Protein AF-A0A9D7P7E0-F1 (afdb_monomer)

Structure (mmCIF, N/CA/C/O backbone):
data_AF-A0A9D7P7E0-F1
#
_entry.id   AF-A0A9D7P7E0-F1
#
loop_
_atom_site.group_PDB
_atom_site.id
_atom_site.type_symbol
_atom_site.label_atom_id
_atom_site.label_alt_id
_atom_site.label_comp_id
_atom_site.label_asym_id
_atom_site.label_entity_id
_atom_site.label_seq_id
_atom_site.pdbx_PDB_ins_code
_atom_site.Cartn_x
_atom_site.Cartn_y
_atom_site.Cartn_z
_atom_site.occupancy
_atom_site.B_iso_or_equiv
_atom_site.auth_seq_id
_atom_site.auth_comp_id
_atom_site.auth_asym_id
_atom_site.auth_atom_id
_atom_site.pdbx_PDB_model_num
ATOM 1 N N . MET A 1 1 ? 22.886 40.129 41.366 1.00 54.38 1 MET A N 1
ATOM 2 C CA . MET A 1 1 ? 22.052 40.492 40.195 1.00 54.38 1 MET A CA 1
ATOM 3 C C . MET A 1 1 ? 22.071 39.403 39.114 1.00 54.38 1 MET A C 1
ATOM 5 O O . MET A 1 1 ? 21.004 38.960 38.715 1.00 54.38 1 MET A O 1
ATOM 9 N N . LEU A 1 2 ? 23.240 38.864 38.740 1.00 55.22 2 LEU A N 1
ATOM 10 C CA . LEU A 1 2 ? 23.392 37.838 37.689 1.00 55.22 2 LEU A CA 1
ATOM 11 C C . LEU A 1 2 ? 22.647 36.500 37.943 1.00 55.22 2 LEU A C 1
ATOM 13 O O . LEU A 1 2 ? 22.043 35.947 37.030 1.00 55.22 2 LEU A O 1
ATOM 17 N N . LYS A 1 3 ? 22.591 36.012 39.196 1.00 48.09 3 LYS A N 1
ATOM 18 C CA . LYS A 1 3 ? 21.867 34.769 39.563 1.00 48.09 3 LYS A CA 1
ATOM 19 C C . LYS A 1 3 ? 20.341 34.852 39.394 1.00 48.09 3 LYS A C 1
ATOM 21 O O . LYS A 1 3 ? 19.717 33.845 39.086 1.00 48.09 3 LYS A O 1
ATOM 26 N N . LYS A 1 4 ? 19.743 36.038 39.575 1.00 49.41 4 LYS A N 1
ATOM 27 C CA . LYS A 1 4 ? 18.297 36.246 39.366 1.00 49.41 4 LYS A CA 1
ATOM 28 C C . LYS A 1 4 ? 17.956 36.298 37.872 1.00 49.41 4 LYS A C 1
ATOM 30 O O . LYS A 1 4 ? 16.913 35.795 37.482 1.00 49.41 4 LYS A O 1
ATOM 35 N N . PHE A 1 5 ? 18.865 36.817 37.043 1.00 52.09 5 PHE A N 1
ATOM 36 C CA . PHE A 1 5 ? 18.717 36.830 35.584 1.00 52.09 5 PHE A CA 1
ATOM 37 C C . PHE A 1 5 ? 18.806 35.424 34.966 1.00 52.09 5 PHE A C 1
ATOM 39 O O . PHE A 1 5 ? 17.985 35.083 34.122 1.00 52.09 5 PHE A O 1
ATOM 46 N N . LEU A 1 6 ? 19.724 34.569 35.438 1.00 52.03 6 LEU A N 1
ATOM 47 C CA . LEU A 1 6 ? 19.819 33.175 34.975 1.00 52.03 6 LEU A CA 1
ATOM 48 C C . LEU A 1 6 ? 18.569 32.338 35.310 1.00 52.03 6 LEU A C 1
ATOM 50 O O . LEU A 1 6 ? 18.116 31.563 34.475 1.00 52.03 6 LEU A O 1
ATOM 54 N N . LEU A 1 7 ? 17.975 32.522 36.493 1.00 50.25 7 LEU A N 1
ATOM 55 C CA . LEU A 1 7 ? 16.759 31.804 36.912 1.00 50.25 7 LEU A CA 1
ATOM 56 C C . LEU A 1 7 ? 15.524 32.173 36.070 1.00 50.25 7 LEU A C 1
ATOM 58 O O . LEU A 1 7 ? 14.704 31.309 35.767 1.00 50.25 7 LEU A O 1
ATOM 62 N N . VAL A 1 8 ? 15.412 33.437 35.649 1.00 55.44 8 VAL A N 1
ATOM 63 C CA . VAL A 1 8 ? 14.316 33.907 34.784 1.00 55.44 8 VAL A CA 1
ATOM 64 C C . VAL A 1 8 ? 14.471 33.382 33.353 1.00 55.44 8 VAL A C 1
ATOM 66 O O . VAL A 1 8 ? 13.482 32.975 32.749 1.00 55.44 8 VAL A O 1
ATOM 69 N N . ILE A 1 9 ? 15.701 33.308 32.832 1.00 58.81 9 ILE A N 1
ATOM 70 C CA . ILE A 1 9 ? 15.974 32.760 31.492 1.00 58.81 9 ILE A CA 1
ATOM 71 C C . ILE A 1 9 ? 15.708 31.247 31.451 1.00 58.81 9 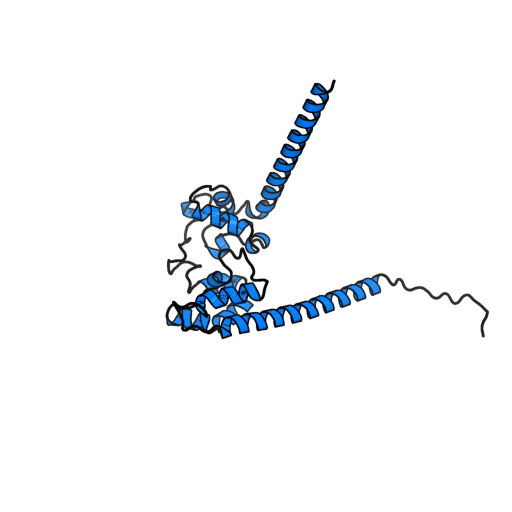ILE A C 1
ATOM 73 O O . ILE A 1 9 ? 15.057 30.776 30.522 1.00 58.81 9 ILE A O 1
ATOM 77 N N . PHE A 1 10 ? 16.130 30.488 32.471 1.00 55.12 10 PHE A N 1
ATOM 78 C CA . PHE A 1 10 ? 15.850 29.047 32.554 1.00 55.12 10 PHE A CA 1
ATOM 79 C C . PHE A 1 10 ? 14.350 28.743 32.693 1.00 55.12 10 PHE A C 1
ATOM 81 O O . PHE A 1 10 ? 13.860 27.826 32.040 1.00 55.12 10 PHE A O 1
ATOM 88 N N . SER A 1 11 ? 13.609 29.535 33.477 1.00 59.75 11 SER A N 1
ATOM 89 C CA . SER A 1 11 ? 12.148 29.416 33.610 1.00 59.75 11 SER A CA 1
ATOM 90 C C . SER A 1 11 ? 11.411 29.766 32.308 1.00 59.75 11 SER A C 1
ATOM 92 O O . SER A 1 11 ? 10.524 29.032 31.874 1.00 59.75 11 SER A O 1
ATOM 94 N N . GLY A 1 12 ? 11.831 30.836 31.622 1.00 60.16 12 GLY A N 1
ATOM 95 C CA . GLY A 1 12 ? 11.281 31.225 30.322 1.00 60.16 12 GLY A CA 1
ATOM 96 C C . GLY A 1 12 ? 11.503 30.162 29.245 1.00 60.16 12 GLY A C 1
ATOM 97 O O . GLY A 1 12 ? 10.579 29.845 28.499 1.00 60.16 12 GLY A O 1
ATOM 98 N N . LEU A 1 13 ? 12.691 29.548 29.209 1.00 60.69 13 LEU A N 1
ATOM 99 C CA . LEU A 1 13 ? 13.004 28.472 28.267 1.00 60.69 13 LEU A CA 1
ATOM 100 C C . LEU A 1 13 ? 12.177 27.204 28.547 1.00 60.69 13 LEU A C 1
ATOM 102 O O . LEU A 1 13 ? 11.711 26.567 27.607 1.00 60.69 13 LEU A O 1
ATOM 106 N N . TRP A 1 14 ? 11.933 26.875 29.822 1.00 59.47 14 TRP A N 1
ATOM 107 C CA . TRP A 1 14 ? 11.096 25.738 30.236 1.00 59.47 14 TRP A CA 1
ATOM 108 C C . TRP A 1 14 ? 9.605 25.945 29.921 1.00 59.47 14 TRP A C 1
ATOM 110 O O . TRP A 1 14 ? 8.923 25.025 29.475 1.00 59.47 14 TRP A O 1
ATOM 120 N N . CYS A 1 15 ? 9.090 27.165 30.089 1.00 61.88 15 CYS A N 1
ATOM 121 C CA . CYS A 1 15 ? 7.723 27.504 29.687 1.00 61.88 15 CYS A CA 1
ATOM 122 C C . CYS A 1 15 ? 7.543 27.451 28.163 1.00 61.88 15 CYS A C 1
ATOM 124 O O . CYS A 1 15 ? 6.527 26.950 27.683 1.00 61.88 15 CYS A O 1
ATOM 126 N N . VAL A 1 16 ? 8.526 27.922 27.390 1.00 63.84 16 VAL A N 1
ATOM 127 C CA . VAL A 1 16 ? 8.471 27.870 25.920 1.00 63.84 16 VAL A CA 1
ATOM 128 C C . VAL A 1 16 ? 8.500 26.423 25.416 1.00 63.84 16 VAL A C 1
ATOM 130 O O . VAL A 1 16 ? 7.707 26.078 24.540 1.00 63.84 16 VAL A O 1
ATOM 133 N N . THR A 1 17 ? 9.333 25.545 25.986 1.00 62.69 17 THR A N 1
ATOM 134 C CA . THR A 1 17 ? 9.347 24.121 25.601 1.00 62.69 17 THR A CA 1
ATOM 135 C C . THR A 1 17 ? 8.058 23.393 25.991 1.00 62.69 17 THR A C 1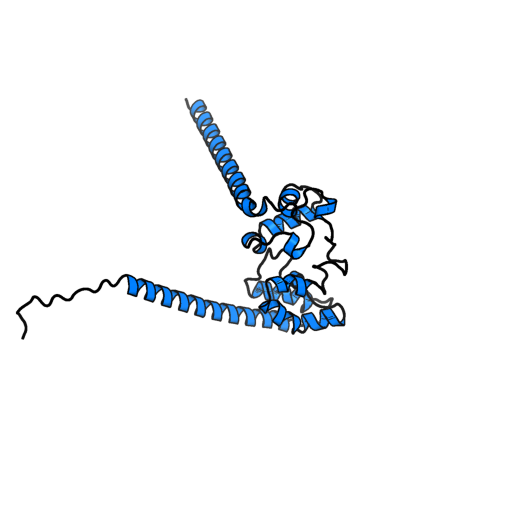
ATOM 137 O O . THR A 1 17 ? 7.550 22.606 25.192 1.00 62.69 17 THR A O 1
ATOM 140 N N . LEU A 1 18 ? 7.468 23.695 27.155 1.00 64.56 18 LEU A N 1
ATOM 141 C CA . LEU A 1 18 ? 6.170 23.145 27.574 1.00 64.56 18 LEU A CA 1
ATOM 142 C C . LEU A 1 18 ? 5.020 23.577 26.650 1.00 64.56 18 LEU A C 1
ATOM 144 O O . LEU A 1 18 ? 4.203 22.744 26.256 1.00 64.56 18 LEU A O 1
ATOM 148 N N . VAL A 1 19 ? 4.974 24.849 26.242 1.00 63.69 19 VAL A N 1
ATOM 149 C CA . VAL A 1 19 ? 3.949 25.359 25.313 1.00 63.69 19 VAL A CA 1
ATOM 150 C C . VAL A 1 19 ? 4.099 24.742 23.916 1.00 63.69 19 VAL A C 1
ATOM 152 O O . VAL A 1 19 ? 3.098 24.388 23.288 1.00 63.69 19 VAL A O 1
ATOM 155 N N . LEU A 1 20 ? 5.329 24.560 23.425 1.00 61.34 20 LEU A N 1
ATOM 156 C CA . LEU A 1 20 ? 5.583 23.904 22.135 1.00 61.34 20 LEU A CA 1
ATOM 157 C C . LEU A 1 20 ? 5.210 22.408 22.153 1.00 61.34 20 LEU A C 1
ATOM 159 O O . LEU A 1 20 ? 4.629 21.908 21.184 1.00 61.34 20 LEU A O 1
ATOM 163 N N . ALA A 1 21 ? 5.461 21.706 23.263 1.00 58.16 21 ALA A N 1
ATOM 164 C CA . ALA A 1 21 ? 5.050 20.312 23.439 1.00 58.16 21 ALA A CA 1
ATOM 165 C C . ALA A 1 21 ? 3.517 20.158 23.480 1.00 58.16 21 ALA A C 1
ATOM 167 O O . ALA A 1 21 ? 2.962 19.294 22.799 1.00 58.16 21 ALA A O 1
ATOM 168 N N . GLN A 1 22 ? 2.815 21.040 24.202 1.00 56.44 22 GLN A N 1
ATOM 169 C CA . GLN A 1 22 ? 1.346 21.038 24.264 1.00 56.44 22 GLN A CA 1
ATOM 170 C C . GLN A 1 22 ? 0.694 21.336 22.907 1.00 56.44 22 GLN A C 1
ATOM 172 O O . GLN A 1 22 ? -0.303 20.708 22.550 1.00 56.44 22 GLN A O 1
ATOM 177 N N . ARG A 1 23 ? 1.262 22.255 22.114 1.00 56.59 23 ARG A N 1
ATOM 178 C CA . ARG A 1 23 ? 0.777 22.543 20.752 1.00 56.59 23 ARG A CA 1
ATOM 179 C C . ARG A 1 23 ? 0.924 21.346 19.813 1.00 56.59 23 ARG A C 1
ATOM 181 O O . ARG A 1 23 ? 0.012 21.075 19.040 1.00 56.59 23 ARG A O 1
ATOM 188 N N . SER A 1 24 ? 2.033 20.619 19.917 1.00 58.38 24 SER A N 1
ATOM 189 C CA . SER A 1 24 ? 2.299 19.432 19.092 1.00 58.38 24 SER A CA 1
ATOM 190 C C . SER A 1 24 ? 1.347 18.277 19.425 1.00 58.38 24 SER A C 1
ATOM 192 O O . SER A 1 24 ? 0.818 17.634 18.522 1.00 58.38 24 SER A O 1
ATOM 194 N N . ALA A 1 25 ? 1.060 18.061 20.714 1.00 56.66 25 ALA A N 1
ATOM 195 C CA . ALA A 1 25 ? 0.085 17.063 21.153 1.00 56.66 25 ALA A CA 1
ATOM 196 C C . ALA A 1 25 ? -1.343 17.399 20.681 1.00 56.66 25 ALA A C 1
ATOM 198 O O . ALA A 1 25 ? -2.023 16.535 20.134 1.00 56.66 25 ALA A O 1
ATOM 199 N N . ASN A 1 26 ? -1.773 18.662 20.811 1.00 56.06 26 ASN A N 1
ATOM 200 C CA . ASN A 1 26 ? -3.103 19.095 20.368 1.00 56.06 26 ASN A CA 1
ATOM 201 C C . ASN A 1 26 ? -3.287 19.008 18.846 1.00 56.06 26 ASN A C 1
ATOM 203 O O . ASN A 1 26 ? -4.332 18.551 18.396 1.00 56.06 26 ASN A O 1
ATOM 207 N N . ALA A 1 27 ? -2.279 19.380 18.050 1.00 57.44 27 ALA A N 1
ATOM 208 C CA . ALA A 1 27 ? -2.350 19.279 16.590 1.00 57.44 27 ALA A CA 1
ATOM 209 C C . ALA A 1 27 ? -2.487 17.822 16.108 1.00 57.44 27 ALA A C 1
ATOM 211 O O . ALA A 1 27 ? -3.253 17.539 15.191 1.00 57.44 27 ALA A O 1
ATOM 212 N N . GLN A 1 28 ? -1.799 16.880 16.763 1.00 56.38 28 GLN A N 1
ATOM 213 C CA . GLN A 1 28 ? -1.923 15.454 16.452 1.00 56.38 28 GLN A CA 1
ATOM 214 C C . GLN A 1 28 ? -3.286 14.870 16.862 1.00 56.38 28 GLN A C 1
ATOM 216 O O . GLN A 1 28 ? -3.754 13.900 16.265 1.00 56.38 28 GLN A O 1
ATOM 221 N N . GLN A 1 29 ? -3.931 15.458 17.869 1.00 55.44 29 GLN A N 1
ATOM 222 C CA . GLN A 1 29 ? -5.225 15.021 18.388 1.00 55.44 29 GLN A CA 1
ATOM 223 C C . GLN A 1 29 ? -6.406 15.554 17.558 1.00 55.44 29 GLN A C 1
ATOM 225 O O . GLN A 1 29 ? -7.408 14.854 17.411 1.00 55.44 29 GLN A O 1
ATOM 230 N N . ASP A 1 30 ? -6.263 16.741 16.963 1.00 64.06 30 ASP A N 1
ATOM 231 C CA . ASP A 1 30 ? -7.259 17.359 16.074 1.00 64.06 30 ASP A CA 1
ATOM 232 C C . ASP A 1 30 ? -7.397 16.589 14.744 1.00 64.06 30 ASP A C 1
ATOM 234 O O . ASP A 1 30 ? -8.483 16.380 14.206 1.00 64.06 30 ASP A O 1
ATOM 238 N N . ASP A 1 31 ? -6.287 16.033 14.269 1.00 69.50 31 ASP A N 1
ATOM 239 C CA . ASP A 1 31 ? -6.178 15.309 13.002 1.00 69.50 31 ASP A CA 1
ATOM 240 C C . ASP A 1 31 ? -6.836 13.902 13.025 1.00 69.50 31 ASP A C 1
ATOM 242 O O . ASP A 1 31 ? -7.159 13.303 11.996 1.00 69.50 31 ASP A O 1
ATOM 246 N N . LEU A 1 32 ? -7.119 13.370 14.221 1.00 76.56 32 LEU A N 1
ATOM 247 C CA . LEU A 1 32 ? -7.893 12.135 14.406 1.00 76.56 32 LEU A CA 1
ATOM 248 C C . LEU A 1 32 ? -9.400 12.380 14.569 1.00 76.56 32 LEU A C 1
ATOM 250 O O . LEU A 1 32 ? -10.158 11.411 14.667 1.00 76.56 32 LEU A O 1
ATOM 254 N N . ALA A 1 33 ? -9.866 13.634 14.573 1.00 80.06 33 ALA A N 1
ATOM 255 C CA . ALA A 1 33 ? -11.275 13.962 14.795 1.00 80.06 33 ALA A CA 1
ATOM 256 C C . ALA A 1 33 ? -12.212 13.277 13.783 1.00 80.06 33 ALA A C 1
ATOM 258 O O . ALA A 1 33 ? -13.276 12.783 14.165 1.00 80.06 33 ALA A O 1
ATOM 259 N N . VAL A 1 34 ? -11.777 13.147 12.523 1.00 84.88 34 VAL A N 1
ATOM 260 C CA . VAL A 1 34 ? -12.508 12.443 11.449 1.00 84.88 34 VAL A CA 1
ATOM 261 C C . VAL A 1 34 ? -12.748 10.963 11.783 1.00 84.88 34 VAL A C 1
ATOM 263 O O . VAL A 1 34 ? -13.724 10.369 11.331 1.00 84.88 34 VAL A O 1
ATOM 266 N N . TYR A 1 35 ? -11.901 10.370 12.625 1.00 88.25 35 TYR A N 1
ATOM 267 C CA . TYR A 1 35 ? -11.972 8.966 13.028 1.00 88.25 35 TYR A CA 1
ATOM 268 C C . TYR A 1 35 ? -12.531 8.758 14.435 1.00 88.25 35 TYR A C 1
ATOM 270 O O . TYR A 1 35 ? -12.546 7.628 14.921 1.00 88.25 35 TYR A O 1
ATOM 278 N N . LYS A 1 36 ? -13.015 9.809 15.107 1.00 82.69 36 LYS A N 1
ATOM 279 C CA . LYS A 1 36 ? -13.500 9.724 16.494 1.00 82.69 36 LYS A CA 1
ATOM 280 C C . LYS A 1 36 ? -14.637 8.709 16.671 1.00 82.69 36 LYS A C 1
ATOM 282 O O . LYS A 1 36 ? -14.741 8.086 17.723 1.00 82.69 36 LYS A O 1
ATOM 287 N N . SER A 1 37 ? -15.464 8.514 15.642 1.00 87.94 37 SER A N 1
ATOM 288 C CA . SER A 1 37 ? -16.546 7.519 15.618 1.00 87.94 37 SER A CA 1
ATOM 289 C C . SER A 1 37 ? -16.099 6.109 15.203 1.00 87.94 37 SER A C 1
ATOM 291 O O . SER A 1 37 ? -16.907 5.183 15.239 1.00 87.94 37 SER A O 1
ATOM 293 N N . ASN A 1 38 ? -14.832 5.920 14.821 1.00 95.50 38 ASN A N 1
ATOM 294 C CA . ASN A 1 38 ? -14.279 4.634 14.416 1.00 95.50 38 ASN A CA 1
ATOM 295 C C . ASN A 1 38 ? -13.559 3.967 15.599 1.00 95.50 38 ASN A C 1
ATOM 297 O O . ASN A 1 38 ? -12.447 4.350 15.960 1.00 95.50 38 ASN A O 1
ATOM 301 N N . SER A 1 39 ? -14.184 2.943 16.182 1.00 95.44 39 SER A N 1
ATOM 302 C CA . SER A 1 39 ? -13.654 2.163 17.313 1.00 95.44 39 SER A CA 1
ATOM 303 C C . SER A 1 39 ? -12.308 1.498 17.027 1.00 95.44 39 SER A C 1
ATOM 305 O O . SER A 1 39 ? -11.492 1.364 17.938 1.00 95.44 39 SER A O 1
ATOM 307 N N . CYS A 1 40 ? -12.035 1.118 15.772 1.00 95.62 40 CYS A N 1
ATOM 308 C CA . CYS A 1 40 ? -10.753 0.533 15.398 1.00 95.62 40 CYS A CA 1
ATOM 309 C C . CYS A 1 40 ? -9.639 1.561 15.596 1.00 95.62 40 CYS A C 1
ATOM 311 O O . CYS A 1 40 ? -8.639 1.262 16.235 1.00 95.62 40 CYS A O 1
ATOM 313 N N . VAL A 1 41 ? -9.823 2.782 15.089 1.00 95.12 41 VAL A N 1
ATOM 314 C CA . VAL A 1 41 ? -8.829 3.857 15.219 1.00 95.12 41 VAL A CA 1
ATOM 315 C C . VAL A 1 41 ? -8.754 4.355 16.657 1.00 95.12 41 VAL A C 1
ATOM 317 O O . VAL A 1 41 ? -7.661 4.462 17.203 1.00 95.12 41 VAL A O 1
ATOM 320 N N . SER A 1 42 ? -9.896 4.635 17.287 1.00 93.31 42 SER A N 1
ATOM 321 C CA . SER A 1 42 ? -9.929 5.245 18.618 1.00 93.31 42 SER A CA 1
ATOM 322 C C . SER A 1 42 ? -9.378 4.328 19.707 1.00 93.31 42 SER A C 1
ATOM 324 O O . SER A 1 42 ? -8.718 4.818 20.619 1.00 93.31 42 SER A O 1
ATOM 326 N N . CYS A 1 43 ? -9.598 3.012 19.613 1.00 94.25 43 CYS A N 1
ATOM 327 C CA . CYS A 1 43 ? -9.015 2.052 20.546 1.00 94.25 43 CYS A CA 1
ATOM 328 C C . CYS A 1 43 ? -7.544 1.769 20.211 1.00 94.25 43 CYS A C 1
ATOM 330 O O . CYS A 1 43 ? -6.695 1.842 21.098 1.00 94.25 43 CYS A O 1
ATOM 332 N N . HIS A 1 44 ? -7.213 1.489 18.942 1.00 94.25 44 HIS A N 1
ATOM 333 C CA . HIS A 1 44 ? -5.848 1.094 18.578 1.00 94.25 44 HIS A CA 1
ATOM 334 C C . HIS A 1 44 ? -4.828 2.234 18.646 1.00 94.25 44 HIS A C 1
ATOM 336 O O . HIS A 1 44 ? -3.645 1.948 18.807 1.00 94.25 44 HIS A O 1
ATOM 342 N N . SER A 1 45 ? -5.261 3.498 18.601 1.00 92.94 45 SER A N 1
ATOM 343 C CA . SER A 1 45 ? -4.378 4.652 18.809 1.00 92.94 45 SER A CA 1
ATOM 344 C C . SER A 1 45 ? -3.805 4.750 20.221 1.00 92.94 45 SER A C 1
ATOM 346 O O . SER A 1 45 ? -2.799 5.422 20.430 1.00 92.94 45 SER A O 1
ATOM 348 N N . GLN A 1 46 ? -4.439 4.079 21.183 1.00 92.00 46 GLN A N 1
ATOM 349 C CA . GLN A 1 46 ? -4.086 4.114 22.602 1.00 92.00 46 GLN A CA 1
ATOM 350 C C . GLN A 1 46 ? -3.371 2.835 23.059 1.00 92.00 46 GLN A C 1
ATOM 352 O O . GLN A 1 46 ? -3.001 2.712 24.226 1.00 92.00 46 GLN A O 1
ATOM 357 N N . LEU A 1 47 ? -3.185 1.859 22.165 1.00 92.56 47 LEU A N 1
ATOM 358 C CA . LEU A 1 47 ? -2.510 0.612 22.501 1.00 92.56 47 LEU A CA 1
ATOM 359 C C . LEU A 1 47 ? -0.995 0.805 22.483 1.00 92.56 47 LEU A C 1
ATOM 361 O O . LEU A 1 47 ? -0.419 1.158 21.458 1.00 92.56 47 LEU A O 1
ATOM 365 N N . ALA A 1 48 ? -0.343 0.477 23.595 1.00 92.56 48 ALA A N 1
ATOM 366 C CA . ALA A 1 48 ? 1.096 0.224 23.611 1.00 92.56 48 ALA A CA 1
ATOM 367 C C . ALA A 1 48 ? 1.405 -1.219 23.171 1.00 92.56 48 ALA A C 1
ATOM 369 O O . ALA A 1 48 ? 2.337 -1.453 22.403 1.00 92.56 48 ALA A O 1
ATOM 370 N N . GLU A 1 49 ? 0.562 -2.172 23.586 1.00 92.62 49 GLU A N 1
ATOM 371 C CA . GLU A 1 49 ? 0.716 -3.604 23.326 1.00 92.62 49 GLU A CA 1
ATOM 372 C C . GLU A 1 49 ? -0.532 -4.222 22.663 1.00 92.62 49 GLU A C 1
ATOM 374 O O . GLU A 1 49 ? -1.658 -3.798 22.943 1.00 92.62 49 GLU A O 1
ATOM 379 N N . PRO A 1 50 ? -0.368 -5.266 21.824 1.00 92.19 50 PRO A N 1
ATOM 380 C CA . PRO A 1 50 ? 0.909 -5.849 21.400 1.00 92.19 50 PRO A CA 1
ATOM 381 C C . PRO A 1 50 ? 1.680 -4.928 20.435 1.00 92.19 50 PRO A C 1
ATOM 383 O O . PRO A 1 50 ? 1.066 -4.402 19.505 1.00 92.19 50 PRO A O 1
ATOM 386 N N . VAL A 1 51 ? 3.011 -4.807 20.580 1.00 92.12 51 VAL A N 1
ATOM 387 C CA . VAL A 1 51 ? 3.880 -3.924 19.752 1.00 92.12 51 VAL A CA 1
ATOM 388 C C . VAL A 1 51 ? 3.608 -4.043 18.252 1.00 92.12 51 VAL A C 1
ATOM 390 O O . VAL A 1 51 ? 3.598 -3.064 17.510 1.00 92.12 51 VAL A O 1
ATOM 393 N N . ARG A 1 52 ? 3.346 -5.263 17.767 1.00 89.19 52 ARG A N 1
ATOM 394 C CA . ARG A 1 52 ? 3.020 -5.489 16.352 1.00 89.19 52 ARG A CA 1
ATOM 395 C C . ARG A 1 52 ? 1.823 -4.645 15.904 1.00 89.19 52 ARG A C 1
ATOM 397 O O . ARG A 1 52 ? 1.832 -4.138 14.792 1.00 89.19 52 ARG A O 1
ATOM 404 N N . VAL A 1 53 ? 0.786 -4.546 16.727 1.00 89.69 53 VAL A N 1
ATOM 405 C CA . VAL A 1 53 ? -0.449 -3.829 16.396 1.00 89.69 53 VAL A CA 1
ATOM 406 C C . VAL A 1 53 ? -0.253 -2.323 16.532 1.00 89.69 53 VAL A C 1
ATOM 408 O O . VAL A 1 53 ? -0.661 -1.595 15.630 1.00 89.69 53 VAL A O 1
ATOM 411 N N . SER A 1 54 ? 0.411 -1.860 17.592 1.00 90.88 54 SER A N 1
ATOM 412 C CA . SER A 1 54 ? 0.693 -0.433 17.787 1.00 90.88 54 SER A CA 1
ATOM 413 C C . SER A 1 54 ? 1.623 0.121 16.699 1.00 90.88 54 SER A C 1
ATOM 415 O O . SER A 1 54 ? 1.337 1.170 16.129 1.00 90.88 54 SER A O 1
ATOM 417 N N . ASN 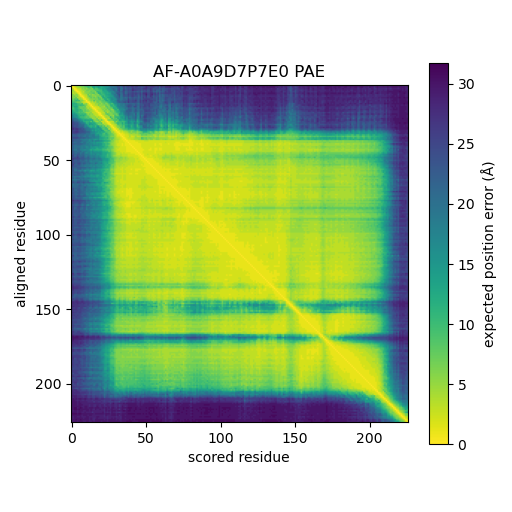A 1 55 ? 2.639 -0.636 16.270 1.00 91.06 55 ASN A N 1
ATOM 418 C CA . ASN A 1 55 ? 3.476 -0.252 15.127 1.00 91.06 55 ASN A CA 1
ATOM 419 C C . ASN A 1 55 ? 2.677 -0.140 13.822 1.00 91.06 55 ASN A C 1
ATOM 421 O O . ASN A 1 55 ? 2.891 0.793 13.053 1.00 91.06 55 ASN A O 1
ATOM 425 N N . LYS A 1 56 ? 1.730 -1.055 13.560 1.00 91.00 56 LYS A N 1
ATOM 426 C CA . LYS A 1 56 ? 0.870 -0.960 12.365 1.00 91.00 56 LYS A CA 1
ATOM 427 C C . LYS A 1 56 ? -0.105 0.207 12.430 1.00 91.00 56 LYS A C 1
ATOM 429 O O . LYS A 1 56 ? -0.383 0.805 11.394 1.00 91.00 56 LYS A O 1
ATOM 434 N N . TYR A 1 57 ? -0.575 0.561 13.623 1.00 92.44 57 TYR A N 1
ATOM 435 C CA . TYR A 1 57 ? -1.319 1.798 13.817 1.00 92.44 57 TYR A CA 1
ATOM 436 C C . TYR A 1 57 ? -0.461 3.023 13.467 1.00 92.44 57 TYR A C 1
ATOM 438 O O . TYR A 1 57 ? -0.917 3.862 12.697 1.00 92.44 57 TYR A O 1
ATOM 446 N N . LEU A 1 58 ? 0.782 3.103 13.956 1.00 90.62 58 LEU A N 1
ATOM 447 C CA . LEU A 1 58 ? 1.685 4.219 13.648 1.00 90.62 58 LEU A CA 1
ATOM 448 C C . LEU A 1 58 ? 2.004 4.301 12.149 1.00 90.62 58 LEU A C 1
ATOM 450 O O . LEU A 1 58 ? 1.931 5.378 11.566 1.00 90.62 58 LEU A O 1
ATOM 454 N N . GLU A 1 59 ? 2.282 3.168 11.498 1.00 90.56 59 GLU A N 1
ATOM 455 C CA . GLU A 1 59 ? 2.430 3.106 10.038 1.00 90.56 59 GLU A CA 1
ATOM 456 C C . GLU A 1 59 ? 1.192 3.689 9.337 1.00 90.56 59 GLU A C 1
ATOM 458 O O . GLU A 1 59 ? 1.303 4.582 8.500 1.00 90.56 59 GLU A O 1
ATOM 463 N N . TRP A 1 60 ? -0.009 3.240 9.709 1.00 92.19 60 TRP A N 1
ATOM 464 C CA . TRP A 1 60 ? -1.244 3.789 9.153 1.00 92.19 60 TRP A CA 1
ATOM 465 C C . TRP A 1 60 ? -1.399 5.288 9.441 1.00 92.19 60 TRP A C 1
ATOM 467 O O . TRP A 1 60 ? -1.764 6.034 8.534 1.00 92.19 60 TRP A O 1
ATOM 477 N N . GLN A 1 61 ? -1.073 5.752 10.648 1.00 90.56 61 GLN A N 1
ATOM 478 C CA . GLN A 1 61 ? -1.197 7.151 11.055 1.00 90.56 61 GLN A CA 1
ATOM 479 C C . GLN A 1 61 ? -0.400 8.098 10.149 1.00 90.56 61 GLN A C 1
ATOM 481 O O . GLN A 1 61 ? -0.844 9.221 9.913 1.00 90.56 61 GLN A O 1
ATOM 486 N N . PHE A 1 62 ? 0.733 7.650 9.610 1.00 87.69 62 PHE A N 1
ATOM 487 C CA . PHE A 1 62 ? 1.567 8.431 8.690 1.00 87.69 62 PHE A CA 1
ATOM 488 C C . PHE A 1 62 ? 1.355 8.069 7.212 1.00 87.69 62 PHE A C 1
ATOM 490 O O . PHE A 1 62 ? 2.131 8.474 6.349 1.00 87.69 62 PHE A O 1
ATOM 497 N N . SER A 1 63 ? 0.315 7.298 6.897 1.00 88.88 63 SER A N 1
ATOM 498 C CA . SER A 1 63 ? 0.041 6.848 5.534 1.00 88.88 63 SER A CA 1
ATOM 499 C C . SER A 1 63 ? -0.838 7.812 4.737 1.00 88.88 63 SER A C 1
ATOM 501 O O . SER A 1 63 ? -1.697 8.519 5.272 1.00 88.88 63 SER A O 1
ATOM 503 N N . LYS A 1 64 ? -0.732 7.719 3.405 1.00 88.31 64 LYS A N 1
ATOM 504 C CA . LYS A 1 64 ? -1.668 8.381 2.483 1.00 88.31 64 LYS A CA 1
ATOM 505 C C . LYS A 1 64 ? -3.106 7.887 2.629 1.00 88.31 64 LYS A C 1
ATOM 507 O O . LYS A 1 64 ? -4.033 8.654 2.396 1.00 88.31 64 LYS A O 1
ATOM 512 N N . HIS A 1 65 ? -3.318 6.641 3.050 1.00 90.94 65 HIS A N 1
ATOM 513 C CA . HIS A 1 65 ? -4.662 6.125 3.314 1.00 90.94 65 HIS A CA 1
ATOM 514 C C . HIS A 1 65 ? -5.349 6.899 4.435 1.00 90.94 65 HIS A C 1
ATOM 516 O O . HIS A 1 65 ? -6.497 7.318 4.286 1.00 90.94 65 HIS A O 1
ATOM 522 N N . ARG A 1 66 ? -4.620 7.167 5.518 1.00 91.50 66 ARG A N 1
ATOM 523 C CA . ARG A 1 66 ? -5.127 7.964 6.627 1.00 91.50 66 ARG A CA 1
ATOM 524 C C . ARG A 1 66 ? -5.365 9.421 6.221 1.00 91.50 66 ARG A C 1
ATOM 526 O O . ARG A 1 66 ? -6.405 9.968 6.578 1.00 91.50 66 ARG A O 1
ATOM 533 N N . GLU A 1 67 ? -4.472 10.035 5.440 1.00 88.38 67 GLU A N 1
ATOM 534 C CA . GLU A 1 67 ? -4.702 11.387 4.884 1.00 88.38 67 GLU A CA 1
ATOM 535 C C . GLU A 1 67 ? -5.980 11.457 4.023 1.00 88.38 67 GLU A C 1
ATOM 537 O O . GLU A 1 67 ? -6.597 12.510 3.893 1.00 88.38 67 GLU A O 1
ATOM 542 N N . LYS A 1 68 ? -6.388 10.332 3.420 1.00 89.69 68 LYS A N 1
ATOM 543 C CA . LYS A 1 68 ? -7.563 10.224 2.544 1.00 89.69 68 LYS A CA 1
ATOM 544 C C . LYS A 1 68 ? -8.815 9.666 3.228 1.00 89.69 68 LYS A C 1
ATOM 546 O O . LYS A 1 68 ? -9.764 9.314 2.533 1.00 89.69 68 LYS A O 1
ATOM 551 N N . GLY A 1 69 ? -8.853 9.583 4.558 1.00 91.12 69 GLY A N 1
ATOM 552 C CA . GLY A 1 69 ? -10.057 9.141 5.275 1.00 91.12 69 GLY A CA 1
ATOM 553 C C . GLY A 1 69 ? -10.268 7.620 5.303 1.00 91.12 69 GLY A C 1
ATOM 554 O O . GLY A 1 69 ? -11.351 7.157 5.656 1.00 91.12 69 GLY A O 1
ATOM 555 N N . VAL A 1 70 ? -9.276 6.817 4.903 1.00 92.44 70 VAL A N 1
ATOM 556 C CA . VAL A 1 70 ? -9.396 5.354 4.833 1.00 92.44 70 VAL A CA 1
ATOM 557 C C . VAL A 1 70 ? -8.999 4.738 6.174 1.00 92.44 70 VAL A C 1
ATOM 559 O O . VAL A 1 70 ? -7.819 4.638 6.509 1.00 92.44 70 VAL A O 1
ATOM 562 N N . SER A 1 71 ? -10.000 4.304 6.937 1.00 94.19 71 SER A N 1
ATOM 563 C CA . SER A 1 71 ? -9.846 3.641 8.235 1.00 94.19 71 SER A CA 1
ATOM 564 C C . SER A 1 71 ? -9.523 2.145 8.125 1.00 94.19 71 SER A C 1
ATOM 566 O O . SER A 1 71 ? -9.664 1.525 7.068 1.00 94.19 71 SER A O 1
ATOM 568 N N . CYS A 1 72 ? -9.124 1.541 9.250 1.00 94.31 72 CYS A N 1
ATOM 569 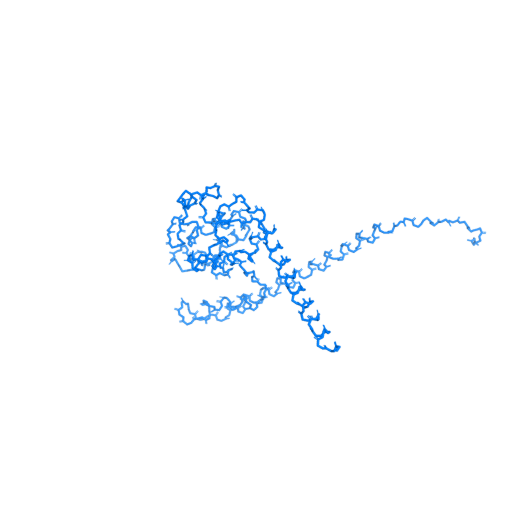C CA . CYS A 1 72 ? -8.697 0.141 9.351 1.00 94.31 72 CYS A CA 1
ATOM 570 C C . CYS A 1 72 ? -9.716 -0.848 8.758 1.00 94.31 72 CYS A C 1
ATOM 572 O O . CYS A 1 72 ? -9.335 -1.789 8.057 1.00 94.31 72 CYS A O 1
ATOM 574 N N . ASP A 1 73 ? -11.011 -0.617 9.003 1.00 95.56 73 ASP A N 1
ATOM 575 C CA . ASP A 1 73 ? -12.107 -1.493 8.576 1.00 95.56 73 ASP A CA 1
ATOM 576 C C . ASP A 1 73 ? -12.250 -1.607 7.058 1.00 95.56 73 ASP A C 1
ATOM 578 O O . ASP A 1 73 ? -12.703 -2.636 6.555 1.00 95.56 73 ASP A O 1
ATOM 582 N N . LYS A 1 74 ? -11.802 -0.598 6.305 1.00 94.94 74 LYS A N 1
ATOM 583 C CA . LYS A 1 74 ? -11.873 -0.616 4.838 1.00 94.94 74 LYS A CA 1
ATOM 584 C C . LYS A 1 74 ? -10.986 -1.698 4.226 1.00 94.94 74 LYS A C 1
ATOM 586 O O . LYS A 1 74 ? -11.331 -2.249 3.184 1.00 94.94 74 LYS A O 1
ATOM 591 N N . CYS A 1 75 ? -9.897 -2.044 4.909 1.00 93.81 75 CYS A N 1
ATOM 592 C CA . CYS A 1 75 ? -8.962 -3.082 4.485 1.00 93.81 75 CYS A CA 1
ATOM 593 C C . CYS A 1 75 ? -9.150 -4.384 5.275 1.00 93.81 75 CYS A C 1
ATOM 595 O O . CYS A 1 75 ? -9.138 -5.469 4.699 1.00 93.81 75 CYS A O 1
ATOM 597 N N . HIS A 1 76 ? -9.321 -4.283 6.596 1.00 94.44 76 HIS A N 1
ATOM 598 C CA . HIS A 1 76 ? -9.343 -5.431 7.505 1.00 94.44 76 HIS A CA 1
ATOM 599 C C . HIS A 1 76 ? -10.747 -5.987 7.787 1.00 94.44 76 HIS A C 1
ATOM 601 O O . HIS A 1 76 ? -10.851 -7.115 8.266 1.00 94.44 76 HIS A O 1
ATOM 607 N N . GLY A 1 77 ? -11.813 -5.240 7.481 1.00 94.62 77 GLY A N 1
ATOM 608 C CA . GLY A 1 77 ? -13.177 -5.563 7.905 1.00 94.62 77 GLY A CA 1
ATOM 609 C C . GLY A 1 77 ? -13.419 -5.237 9.381 1.00 94.62 77 GLY A C 1
ATOM 610 O O . GLY A 1 77 ? -12.803 -4.330 9.935 1.00 9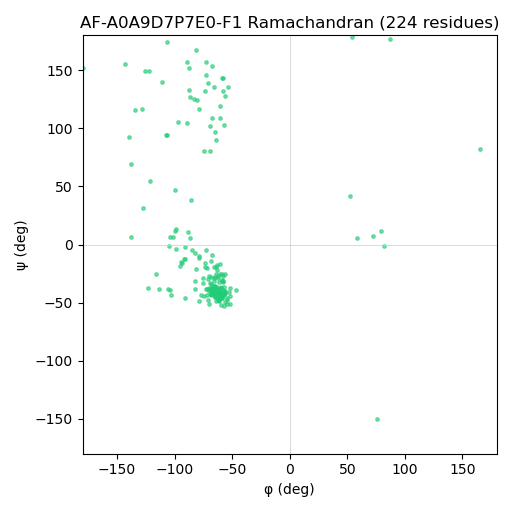4.62 77 GLY A O 1
ATOM 611 N N . GLY A 1 78 ? -14.306 -5.988 10.030 1.00 95.94 78 GLY A N 1
ATOM 612 C CA . GLY A 1 78 ? -14.721 -5.694 11.399 1.00 95.94 78 GLY A CA 1
ATOM 613 C C . GLY A 1 78 ? -15.892 -4.720 11.478 1.00 95.94 78 GLY A C 1
ATOM 614 O O . GLY A 1 78 ? -16.391 -4.213 10.472 1.00 95.94 78 GLY A O 1
ATOM 615 N N . ASN A 1 79 ? -16.336 -4.475 12.705 1.00 96.88 79 ASN A N 1
ATOM 616 C CA . ASN A 1 79 ? -17.401 -3.537 13.012 1.00 96.88 79 ASN A CA 1
ATOM 617 C C . ASN A 1 79 ? -16.815 -2.290 13.679 1.00 96.88 79 ASN A C 1
ATOM 619 O O . ASN A 1 79 ? -16.651 -2.240 14.898 1.00 96.88 79 ASN A O 1
ATOM 623 N N . SER A 1 80 ? -16.530 -1.265 12.878 1.00 96.19 80 SER A N 1
ATOM 624 C CA . SER A 1 80 ? -15.922 -0.025 13.361 1.00 96.19 80 SER A CA 1
ATOM 625 C C . SER A 1 80 ? -16.824 0.806 14.272 1.00 96.19 80 SER A C 1
ATOM 627 O O . SER A 1 80 ? -16.319 1.718 14.920 1.00 96.19 80 SER A O 1
ATOM 629 N N . THR A 1 81 ? -18.110 0.486 14.420 1.00 95.81 81 THR A N 1
ATOM 630 C CA . THR A 1 81 ? -19.012 1.200 15.339 1.00 95.81 81 THR A CA 1
ATOM 631 C C . THR A 1 81 ? -19.213 0.475 16.671 1.00 95.81 81 THR A C 1
ATOM 633 O O . THR A 1 81 ? -19.905 0.991 17.547 1.00 95.81 81 THR A O 1
ATOM 636 N N . ALA A 1 82 ? -18.653 -0.725 16.852 1.00 96.62 82 ALA A N 1
ATOM 637 C CA . ALA A 1 82 ? -18.798 -1.482 18.090 1.00 96.62 82 ALA A CA 1
ATOM 638 C C . ALA A 1 82 ? -17.734 -1.083 19.122 1.00 96.62 82 ALA A C 1
ATOM 640 O O . ALA A 1 82 ? -16.542 -1.152 18.854 1.00 96.62 82 ALA A O 1
ATOM 641 N N . ALA A 1 83 ? -18.158 -0.723 20.335 1.00 92.38 83 ALA A N 1
ATOM 642 C CA . ALA A 1 83 ? -17.232 -0.462 21.442 1.00 92.38 83 ALA A CA 1
ATOM 643 C C . ALA A 1 83 ? -16.638 -1.752 22.041 1.00 92.38 83 ALA A C 1
ATOM 645 O O . ALA A 1 83 ? -15.530 -1.749 22.572 1.00 92.38 83 ALA A O 1
ATOM 646 N N . ASP A 1 84 ? -17.381 -2.857 21.966 1.00 96.38 84 ASP A N 1
ATOM 647 C CA . ASP A 1 84 ? -16.931 -4.160 22.450 1.00 96.38 84 ASP A CA 1
ATOM 648 C C . ASP A 1 84 ? -15.872 -4.760 21.518 1.00 96.38 84 ASP A C 1
ATOM 650 O O . ASP A 1 84 ? -16.065 -4.827 20.301 1.00 96.38 84 ASP A O 1
ATOM 654 N N . LYS A 1 85 ? -14.769 -5.246 22.098 1.00 95.06 85 LYS A N 1
ATOM 655 C CA . LYS A 1 85 ? -13.621 -5.763 21.346 1.00 95.06 85 LYS A CA 1
ATOM 656 C C . LYS A 1 85 ? -14.017 -6.926 20.439 1.00 95.06 85 LYS A C 1
ATOM 658 O O . LYS A 1 85 ? -13.595 -6.962 19.287 1.00 95.06 85 LYS A O 1
ATOM 663 N N . GLN A 1 86 ? -14.781 -7.889 20.935 1.00 96.62 86 GLN A N 1
ATOM 664 C CA . GLN A 1 86 ? -15.132 -9.096 20.193 1.00 96.62 86 GLN A CA 1
ATOM 665 C C . GLN A 1 86 ? -16.063 -8.755 19.025 1.00 96.62 86 GLN A C 1
ATOM 667 O O . GLN A 1 86 ? -15.838 -9.203 17.898 1.00 96.62 86 GLN A O 1
ATOM 672 N N . LYS A 1 87 ? -17.053 -7.889 19.258 1.00 97.50 87 LYS A N 1
ATOM 673 C CA . LYS A 1 87 ? -17.939 -7.379 18.203 1.00 97.50 87 LYS A CA 1
ATOM 674 C C . LYS A 1 87 ? -17.170 -6.566 17.161 1.00 97.50 87 LYS A C 1
ATOM 676 O O . LYS A 1 87 ? -17.366 -6.790 15.969 1.00 97.50 87 LYS A O 1
ATOM 681 N N . ALA A 1 88 ? -16.256 -5.689 17.581 1.00 97.38 88 ALA A N 1
ATOM 682 C CA . ALA A 1 88 ? -15.438 -4.886 16.671 1.00 97.38 88 ALA A CA 1
ATOM 683 C C . ALA A 1 88 ? -14.544 -5.751 15.768 1.00 97.38 88 ALA A C 1
ATOM 685 O O . ALA A 1 88 ? -14.413 -5.477 14.578 1.00 97.38 88 ALA A O 1
ATOM 686 N N . HIS A 1 89 ? -13.985 -6.839 16.305 1.00 97.12 89 HIS A N 1
ATOM 687 C CA . HIS A 1 89 ? -13.107 -7.753 15.567 1.00 97.12 89 HIS A CA 1
ATOM 688 C C . HIS A 1 89 ? -13.843 -8.862 14.800 1.00 97.12 89 HIS A C 1
ATOM 690 O O . HIS A 1 89 ? -13.195 -9.738 14.225 1.00 97.12 89 HIS A O 1
ATOM 696 N N . THR A 1 90 ? -15.177 -8.858 14.756 1.00 95.69 90 THR A N 1
ATOM 697 C CA . THR A 1 90 ? -15.932 -9.884 14.022 1.00 95.69 90 THR A CA 1
ATOM 698 C C . THR A 1 90 ? -15.571 -9.852 12.532 1.00 95.69 90 THR A C 1
ATOM 700 O O . THR A 1 90 ? -15.759 -8.844 11.858 1.00 95.69 90 THR A O 1
ATOM 703 N N . GLY A 1 91 ? -15.029 -10.958 12.013 1.00 92.69 91 GLY A N 1
ATOM 704 C CA . GLY A 1 91 ? -14.574 -11.068 10.620 1.00 92.69 91 GLY A CA 1
ATOM 705 C C . GLY A 1 91 ? -13.173 -10.503 10.341 1.00 92.69 91 GLY A C 1
ATOM 706 O O . GLY A 1 91 ? -12.694 -10.618 9.215 1.00 92.69 91 GLY A O 1
ATOM 707 N N . VAL A 1 92 ? -12.483 -9.942 11.341 1.00 95.88 92 VAL A N 1
ATOM 708 C CA . VAL A 1 92 ? -11.083 -9.518 11.199 1.00 95.88 92 VAL A CA 1
ATOM 709 C C . VAL A 1 92 ? -10.177 -10.741 11.301 1.00 95.88 92 VAL A C 1
ATOM 711 O O . VAL A 1 92 ? -10.098 -11.385 12.344 1.00 95.88 92 VAL A O 1
ATOM 714 N N . GLN A 1 93 ? -9.463 -11.044 10.218 1.00 95.69 93 GLN A N 1
ATOM 715 C CA . GLN A 1 93 ? -8.618 -12.235 10.112 1.00 95.69 93 GLN A CA 1
ATOM 716 C C . GLN A 1 93 ? -7.161 -11.886 9.806 1.00 95.69 93 GLN A C 1
ATOM 718 O O . GLN A 1 93 ? -6.864 -10.918 9.098 1.00 95.69 93 GLN A O 1
ATOM 723 N N . LYS A 1 94 ? -6.235 -12.727 10.284 1.00 93.00 94 LYS A N 1
ATOM 724 C CA . LYS A 1 94 ? -4.811 -12.642 9.916 1.00 93.00 94 LYS A CA 1
ATOM 725 C C . LYS A 1 94 ? -4.660 -12.782 8.398 1.00 93.00 94 LYS A C 1
ATOM 727 O O . LYS A 1 94 ? -5.331 -13.610 7.799 1.00 93.00 94 LYS A O 1
ATOM 732 N N . ALA A 1 95 ? -3.725 -12.053 7.789 1.00 91.56 95 ALA A N 1
ATOM 733 C CA . ALA A 1 95 ? -3.497 -12.098 6.338 1.00 91.56 95 ALA A CA 1
ATOM 734 C C . ALA A 1 95 ? -3.094 -13.490 5.802 1.00 91.56 95 ALA A C 1
ATOM 736 O O . ALA A 1 95 ? -3.194 -13.741 4.610 1.00 91.56 95 ALA A O 1
ATOM 737 N N . SER A 1 96 ? -2.653 -14.406 6.669 1.00 93.06 96 SER A N 1
ATOM 738 C CA . SER A 1 96 ? -2.352 -15.799 6.313 1.00 93.06 96 SER A CA 1
ATOM 739 C C . SER A 1 96 ? -3.594 -16.693 6.192 1.00 93.06 96 SER A C 1
ATOM 741 O O . SER A 1 96 ? -3.483 -17.827 5.739 1.00 93.06 96 SER A O 1
ATOM 743 N N . VAL A 1 97 ? -4.757 -16.222 6.644 1.00 96.75 97 VAL A N 1
ATOM 744 C CA . VAL A 1 97 ? -6.031 -16.952 6.609 1.00 96.75 97 VAL A CA 1
ATOM 745 C C . VAL A 1 97 ? -6.703 -16.692 5.266 1.00 96.75 97 VAL A C 1
ATOM 747 O O . VAL A 1 97 ? -6.783 -15.540 4.845 1.00 96.75 97 VAL A O 1
ATOM 750 N N . ARG A 1 98 ? -7.191 -17.743 4.597 1.00 95.56 98 ARG A N 1
ATOM 751 C CA . ARG A 1 98 ? -7.726 -17.669 3.226 1.00 95.56 98 ARG A CA 1
ATOM 752 C C . ARG A 1 98 ? -8.934 -16.742 3.112 1.00 95.56 98 ARG A C 1
ATOM 754 O O . ARG A 1 98 ? -9.114 -16.101 2.087 1.00 95.56 98 ARG A O 1
ATOM 761 N N . GLU A 1 99 ? -9.732 -16.649 4.165 1.00 95.19 99 GLU A N 1
ATOM 762 C CA . GLU A 1 99 ? -10.924 -15.807 4.258 1.00 95.19 99 GLU A CA 1
ATOM 763 C C . GLU A 1 99 ? -10.575 -14.335 4.533 1.00 95.19 99 GLU A C 1
ATOM 765 O O . GLU A 1 99 ? -11.440 -13.464 4.475 1.00 95.19 99 GLU A O 1
ATOM 770 N N . SER A 1 100 ? -9.312 -14.025 4.847 1.00 96.38 100 SER A N 1
ATOM 771 C CA . SER A 1 100 ? -8.891 -12.648 5.079 1.00 96.38 100 SER A CA 1
ATOM 772 C C . SER A 1 100 ? -8.989 -11.834 3.796 1.00 96.38 100 SER A C 1
ATOM 774 O O . SER A 1 100 ? -8.489 -12.226 2.742 1.00 96.38 100 SER A O 1
ATOM 776 N N . ARG A 1 101 ? -9.524 -10.620 3.913 1.00 95.19 101 ARG A N 1
ATOM 777 C CA . ARG A 1 101 ? -9.507 -9.604 2.849 1.00 95.19 101 ARG A CA 1
ATOM 778 C C . ARG A 1 101 ? -8.092 -9.272 2.366 1.00 95.19 101 ARG A C 1
ATOM 780 O O . ARG A 1 101 ? -7.900 -8.837 1.234 1.00 95.19 101 ARG A O 1
ATOM 787 N N . LEU A 1 102 ? -7.098 -9.488 3.225 1.00 93.88 102 LEU A N 1
ATOM 788 C CA . LEU A 1 102 ? -5.689 -9.230 2.942 1.00 93.88 102 LEU A CA 1
ATOM 789 C C . LEU A 1 102 ? -4.897 -10.494 2.607 1.00 93.88 102 LEU A C 1
ATOM 791 O O . LEU A 1 102 ? -3.676 -10.412 2.459 1.00 93.88 102 LEU A O 1
ATOM 795 N N . TYR A 1 103 ? -5.569 -11.641 2.470 1.00 95.38 103 TYR A N 1
ATOM 796 C CA . TYR A 1 103 ? -4.957 -12.832 1.899 1.00 95.38 103 TYR A CA 1
ATOM 797 C C . TYR A 1 103 ? -4.443 -12.532 0.494 1.00 95.38 103 TYR A C 1
ATOM 799 O O . TYR A 1 103 ? -5.079 -11.789 -0.253 1.00 95.38 103 TYR A O 1
ATOM 807 N N . ALA A 1 104 ? -3.306 -13.118 0.117 1.00 94.06 104 ALA A N 1
ATOM 808 C CA . ALA A 1 104 ? -2.606 -12.779 -1.120 1.00 94.06 104 ALA A CA 1
ATOM 809 C C . ALA A 1 104 ? -3.510 -12.828 -2.367 1.00 94.06 104 ALA A C 1
ATOM 811 O O . ALA A 1 104 ? -3.415 -11.965 -3.236 1.00 94.06 104 ALA A O 1
ATOM 812 N N . PHE A 1 105 ? -4.435 -13.791 -2.430 1.00 95.06 105 PHE A N 1
ATOM 813 C CA . PHE A 1 105 ? -5.345 -13.940 -3.571 1.00 95.06 105 PHE A CA 1
ATOM 814 C C . PHE A 1 105 ? -6.561 -13.006 -3.523 1.00 95.06 105 PHE A C 1
ATOM 816 O O . PHE A 1 105 ? -7.124 -12.707 -4.574 1.00 95.06 105 PHE A O 1
ATOM 823 N N . ASN A 1 106 ? -6.920 -12.505 -2.340 1.00 96.06 106 ASN A N 1
ATOM 824 C CA . ASN A 1 106 ? -8.063 -11.610 -2.127 1.00 96.06 106 ASN A CA 1
ATOM 825 C C . ASN A 1 106 ? -7.638 -10.135 -2.131 1.00 96.06 106 ASN A C 1
ATOM 827 O O . ASN A 1 106 ? -8.459 -9.238 -2.306 1.00 96.06 106 ASN A O 1
ATOM 831 N N . GLN A 1 107 ? -6.344 -9.860 -1.945 1.00 94.31 107 GLN A N 1
ATOM 832 C CA . GLN A 1 107 ? -5.822 -8.503 -1.845 1.00 94.31 107 GLN A CA 1
ATOM 833 C C . GLN A 1 107 ? -6.171 -7.625 -3.061 1.00 94.31 107 GLN A C 1
ATOM 835 O O . GLN A 1 107 ? -6.582 -6.489 -2.833 1.00 94.31 107 GLN A O 1
ATOM 840 N N . PRO A 1 108 ? -6.111 -8.106 -4.323 1.00 95.38 108 PRO A N 1
ATOM 841 C CA . PRO A 1 108 ? -6.537 -7.301 -5.467 1.00 95.38 108 PRO A CA 1
ATOM 842 C C . PRO A 1 108 ? -7.996 -6.855 -5.379 1.00 95.38 108 PRO A C 1
ATOM 844 O O . PRO A 1 108 ? -8.289 -5.712 -5.704 1.00 95.38 108 PRO A O 1
ATOM 847 N N . GLU A 1 109 ? -8.899 -7.706 -4.887 1.00 96.12 109 GLU A N 1
ATOM 848 C CA . GLU A 1 109 ? -10.305 -7.344 -4.685 1.00 96.12 109 GLU A CA 1
ATOM 849 C C . GLU A 1 109 ? -10.447 -6.245 -3.626 1.00 96.12 109 GLU A C 1
ATOM 851 O O . GLU A 1 109 ? -11.126 -5.244 -3.856 1.00 96.12 109 GLU A O 1
ATOM 856 N N . THR A 1 110 ? -9.733 -6.373 -2.505 1.00 95.31 110 THR A N 1
ATOM 857 C CA . THR A 1 110 ? -9.704 -5.340 -1.461 1.00 95.31 110 THR A CA 1
ATOM 858 C C . THR A 1 110 ? -9.169 -4.014 -1.993 1.00 95.31 110 THR A C 1
ATOM 860 O O . THR A 1 110 ? -9.747 -2.968 -1.720 1.00 95.31 110 THR A O 1
ATOM 863 N N . CYS A 1 111 ? -8.098 -4.029 -2.786 1.00 94.12 111 CYS A N 1
ATOM 864 C CA . CYS A 1 111 ? -7.529 -2.814 -3.367 1.00 94.12 111 CYS A CA 1
ATOM 865 C C . CYS A 1 111 ? -8.421 -2.215 -4.467 1.00 94.12 111 CYS A C 1
ATOM 867 O O . CYS A 1 111 ? -8.441 -0.995 -4.641 1.00 94.12 111 CYS A O 1
ATOM 869 N N . ASN A 1 112 ? -9.189 -3.040 -5.185 1.00 96.12 112 ASN A N 1
ATOM 870 C CA . ASN A 1 112 ? -10.073 -2.619 -6.274 1.00 96.12 112 ASN A CA 1
ATOM 871 C C . ASN A 1 112 ? -11.210 -1.695 -5.820 1.00 96.12 112 ASN A C 1
ATOM 873 O O . ASN A 1 112 ? -11.776 -0.975 -6.640 1.00 96.12 112 ASN A O 1
ATOM 877 N N . THR A 1 113 ? -11.545 -1.661 -4.526 1.00 95.62 113 THR A N 1
ATOM 878 C CA . THR A 1 113 ? -12.578 -0.743 -4.022 1.00 95.62 113 THR A CA 1
ATOM 879 C C . THR A 1 113 ? -12.226 0.719 -4.303 1.00 95.62 113 THR A C 1
ATOM 881 O O . THR A 1 113 ? -13.125 1.520 -4.554 1.00 95.62 113 THR A O 1
ATOM 884 N N . CYS A 1 114 ? -10.926 1.049 -4.318 1.00 95.12 114 CYS A N 1
ATOM 885 C CA . CYS A 1 114 ? -10.417 2.405 -4.540 1.00 95.12 114 CYS A CA 1
ATOM 886 C C . CYS A 1 114 ? -9.436 2.498 -5.726 1.00 95.12 114 CYS A C 1
ATOM 888 O O . CYS A 1 114 ? -9.484 3.459 -6.488 1.00 95.12 114 CYS A O 1
ATOM 890 N N . HIS A 1 115 ? -8.573 1.499 -5.937 1.00 93.62 115 HIS A N 1
ATOM 891 C CA . HIS A 1 115 ? -7.497 1.508 -6.940 1.00 93.62 115 HIS A CA 1
ATOM 892 C C . HIS A 1 115 ? -7.859 0.749 -8.225 1.00 93.62 115 HIS A C 1
ATOM 894 O O . HIS A 1 115 ? -7.066 -0.042 -8.733 1.00 93.62 115 HIS A O 1
ATOM 900 N N . LYS A 1 116 ? -9.057 0.993 -8.768 1.00 97.06 116 LYS A N 1
ATOM 901 C CA . LYS A 1 116 ? -9.619 0.228 -9.899 1.00 97.06 116 LYS A CA 1
ATOM 902 C C . LYS A 1 116 ? -8.687 0.125 -11.105 1.00 97.06 116 LYS A C 1
ATOM 904 O O . LYS A 1 116 ? -8.418 -0.968 -11.586 1.00 97.06 116 LYS A O 1
ATOM 909 N N . SER A 1 117 ? -8.164 1.254 -11.583 1.00 96.12 117 SER A N 1
ATOM 910 C CA . SER A 1 117 ? -7.279 1.277 -12.757 1.00 96.12 117 SER A CA 1
ATOM 911 C C . SER A 1 117 ? -5.991 0.485 -12.527 1.00 96.12 117 SER A C 1
ATOM 913 O O . SER A 1 117 ? -5.587 -0.297 -13.382 1.00 96.12 117 SER A O 1
ATOM 915 N N . ILE A 1 118 ? -5.383 0.635 -11.349 1.00 92.75 118 ILE A N 1
ATOM 916 C CA . ILE A 1 118 ? -4.158 -0.077 -10.972 1.00 92.75 118 ILE A CA 1
ATOM 917 C C . ILE A 1 118 ? -4.418 -1.579 -10.881 1.00 92.75 118 ILE A C 1
ATOM 919 O O . ILE A 1 118 ? -3.644 -2.367 -11.420 1.00 92.75 118 ILE A O 1
ATOM 923 N N . VAL A 1 119 ? -5.520 -1.982 -10.241 1.00 96.50 119 VAL A N 1
ATOM 924 C CA . VAL A 1 119 ? -5.889 -3.397 -10.128 1.00 96.50 119 VAL A CA 1
ATOM 925 C C . VAL A 1 119 ? -6.159 -3.994 -11.503 1.00 96.50 119 VAL A C 1
ATOM 927 O O . VAL A 1 119 ? -5.633 -5.065 -11.791 1.00 96.50 119 VAL A O 1
ATOM 930 N N . ASN A 1 120 ? -6.886 -3.289 -12.373 1.00 97.00 120 ASN A N 1
ATOM 931 C CA . ASN A 1 120 ? -7.162 -3.746 -13.735 1.00 97.00 120 ASN A CA 1
ATOM 932 C C . ASN A 1 120 ? -5.876 -4.036 -14.519 1.00 97.00 120 ASN A C 1
ATOM 934 O O . ASN A 1 120 ? -5.816 -5.043 -15.222 1.00 97.00 120 ASN A O 1
ATOM 938 N N . SER A 1 121 ? -4.840 -3.207 -14.373 1.00 95.44 121 SER A N 1
ATOM 939 C CA . SER A 1 121 ? -3.529 -3.468 -14.979 1.00 95.44 121 SER A CA 1
ATOM 940 C C . SER A 1 121 ? -2.789 -4.616 -14.285 1.00 95.44 121 SER A C 1
ATOM 942 O O . SER A 1 121 ? -2.242 -5.499 -14.945 1.00 95.44 121 SER A O 1
ATOM 944 N N . PHE A 1 122 ? -2.794 -4.652 -12.949 1.00 95.62 122 PHE A N 1
ATOM 945 C CA . PHE A 1 122 ? -2.082 -5.671 -12.177 1.00 95.62 122 PHE A CA 1
ATOM 946 C C . PHE A 1 122 ? -2.601 -7.085 -12.454 1.00 95.62 122 PHE A C 1
ATOM 948 O O . PHE A 1 122 ? -1.795 -7.992 -12.651 1.00 95.62 122 PHE A O 1
ATOM 955 N N . VAL A 1 123 ? -3.919 -7.290 -12.537 1.00 96.38 123 VAL A N 1
ATOM 956 C CA . VAL A 1 123 ? -4.491 -8.630 -12.767 1.00 96.38 123 VAL A CA 1
ATOM 957 C C . VAL A 1 123 ? -4.205 -9.187 -14.167 1.00 96.38 123 VAL A C 1
ATOM 959 O O . VAL A 1 123 ? -4.360 -10.383 -14.399 1.00 96.38 123 VAL A O 1
ATOM 962 N N . GLN A 1 124 ? -3.747 -8.347 -15.096 1.00 96.94 124 GLN A N 1
ATOM 963 C CA . GLN A 1 124 ? -3.295 -8.765 -16.426 1.00 96.94 124 GLN A CA 1
ATOM 964 C C . GLN A 1 124 ? -1.790 -9.083 -16.468 1.00 96.94 124 GLN A C 1
ATOM 966 O O . GLN A 1 124 ? -1.311 -9.688 -17.432 1.00 96.94 124 GLN A O 1
ATOM 971 N N . SER A 1 125 ? -1.043 -8.705 -15.426 1.00 95.56 125 SER A N 1
ATOM 972 C CA . SER A 1 125 ? 0.408 -8.883 -15.346 1.00 95.56 125 SER A CA 1
ATOM 973 C C . SER A 1 125 ? 0.819 -10.338 -15.127 1.00 95.56 125 SER A C 1
ATOM 975 O O . SER A 1 125 ? 0.082 -11.149 -14.556 1.00 95.56 125 SER A O 1
ATOM 977 N N . ASP A 1 126 ? 2.052 -10.662 -15.510 1.00 94.12 126 ASP A N 1
ATOM 978 C CA . ASP A 1 126 ? 2.612 -11.990 -15.261 1.00 94.12 126 ASP A CA 1
ATOM 979 C C . ASP A 1 126 ? 2.860 -12.253 -13.771 1.00 94.12 126 ASP A C 1
ATOM 981 O O . ASP A 1 126 ? 2.722 -13.395 -13.332 1.00 94.12 126 ASP A O 1
ATOM 985 N N . HIS A 1 127 ? 3.105 -11.208 -12.968 1.00 94.56 127 HIS A N 1
ATOM 986 C CA . HIS A 1 127 ? 3.154 -11.312 -11.505 1.00 94.56 127 HIS A CA 1
ATOM 987 C C . HIS A 1 127 ? 1.859 -11.890 -10.940 1.00 94.56 127 HIS A C 1
ATOM 989 O O . HIS A 1 127 ? 1.892 -12.855 -10.174 1.00 94.56 127 HIS A O 1
ATOM 995 N N . TYR A 1 128 ? 0.712 -11.351 -11.359 1.00 96.31 128 TYR A N 1
ATOM 996 C CA . TYR A 1 128 ? -0.574 -11.852 -10.894 1.00 96.31 128 TYR A CA 1
ATOM 997 C C . TYR A 1 128 ? -0.866 -13.258 -11.418 1.00 96.31 128 TYR A C 1
ATOM 999 O O . TYR A 1 128 ? -1.300 -14.122 -10.654 1.00 96.31 128 TYR A O 1
ATOM 1007 N N . LYS A 1 129 ? -0.583 -13.530 -12.699 1.00 95.88 129 LYS A N 1
ATOM 1008 C CA . LYS A 1 129 ? -0.774 -14.872 -13.272 1.00 95.88 129 LYS A CA 1
ATOM 1009 C C . LYS A 1 129 ? 0.035 -15.927 -12.515 1.00 95.88 129 LYS A C 1
ATOM 1011 O O . LYS A 1 129 ? -0.500 -16.987 -12.199 1.00 95.88 129 LYS A O 1
ATOM 1016 N N . LYS A 1 130 ? 1.299 -15.645 -12.176 1.00 94.25 130 LYS A N 1
ATOM 1017 C CA . LYS A 1 130 ? 2.160 -16.570 -11.420 1.00 94.25 130 LYS A CA 1
ATOM 1018 C C . LYS A 1 130 ? 1.730 -16.717 -9.961 1.00 94.25 130 LYS A C 1
ATOM 1020 O O . LYS A 1 130 ? 1.659 -17.849 -9.477 1.00 94.25 130 LYS A O 1
ATOM 1025 N N . LEU A 1 131 ? 1.323 -15.621 -9.312 1.00 94.69 131 LEU A N 1
ATOM 1026 C CA . LEU A 1 131 ? 0.699 -15.665 -7.988 1.00 94.69 131 LEU A CA 1
ATOM 1027 C C . LEU A 1 131 ? -0.514 -16.607 -7.989 1.00 94.69 131 LEU A C 1
ATOM 1029 O O . LEU A 1 131 ? -0.626 -17.468 -7.123 1.00 94.69 131 LEU A O 1
ATOM 1033 N N . ARG A 1 132 ? -1.403 -16.488 -8.981 1.00 95.31 132 ARG A N 1
ATOM 1034 C CA . ARG A 1 132 ? -2.612 -17.317 -9.083 1.00 95.31 132 ARG A CA 1
ATOM 1035 C C . ARG A 1 132 ? -2.328 -18.772 -9.434 1.00 95.31 132 ARG A C 1
ATOM 1037 O O . ARG A 1 132 ? -3.025 -19.645 -8.930 1.00 95.31 132 ARG A O 1
ATOM 1044 N N . ALA A 1 133 ? -1.347 -19.025 -10.296 1.00 94.50 133 ALA A N 1
ATOM 1045 C CA . ALA A 1 133 ? -1.051 -20.369 -10.776 1.00 94.50 133 ALA A CA 1
ATOM 1046 C C . ALA A 1 133 ? -0.352 -21.232 -9.720 1.00 94.50 133 ALA A C 1
ATOM 1048 O O . ALA A 1 133 ? -0.695 -22.398 -9.558 1.00 94.50 133 ALA A O 1
ATOM 1049 N N . VAL A 1 134 ? 0.645 -20.674 -9.026 1.00 91.50 134 VAL A N 1
ATOM 1050 C CA . VAL A 1 134 ? 1.549 -21.459 -8.165 1.00 91.50 134 VAL A CA 1
ATOM 1051 C C . VAL A 1 134 ? 1.853 -20.792 -6.822 1.00 91.50 134 VAL A C 1
ATOM 1053 O O . VAL A 1 134 ? 2.702 -21.271 -6.080 1.00 91.50 134 VAL A O 1
ATOM 1056 N N . GLY A 1 135 ? 1.197 -19.675 -6.492 1.00 90.38 135 GLY A N 1
ATOM 1057 C CA . GLY A 1 135 ? 1.462 -18.933 -5.254 1.00 90.38 135 GLY A CA 1
ATOM 1058 C C . GLY A 1 135 ? 2.787 -18.165 -5.251 1.00 90.38 135 GLY A C 1
ATOM 1059 O O . GLY A 1 135 ? 3.160 -17.613 -4.220 1.00 90.38 135 GLY A O 1
ATOM 1060 N N . LEU A 1 136 ? 3.493 -18.113 -6.385 1.00 83.94 136 LEU A N 1
ATOM 1061 C CA . LEU A 1 136 ? 4.781 -17.436 -6.530 1.00 83.94 136 LEU A CA 1
ATOM 1062 C C . LEU A 1 136 ? 4.577 -16.151 -7.329 1.00 83.94 136 LEU A C 1
ATOM 1064 O O . LEU A 1 136 ? 4.552 -16.163 -8.555 1.00 83.94 136 LEU A O 1
ATOM 1068 N N . GLY A 1 137 ? 4.382 -15.039 -6.631 1.00 88.88 137 GLY A N 1
ATOM 1069 C CA . GLY A 1 137 ? 4.286 -13.715 -7.234 1.00 88.88 137 GLY A CA 1
ATOM 1070 C C . GLY A 1 137 ? 4.061 -12.644 -6.168 1.00 88.88 137 GLY A C 1
ATOM 1071 O O . GLY A 1 137 ? 3.505 -12.953 -5.111 1.00 88.88 137 GLY A O 1
ATOM 1072 N N . PRO A 1 138 ? 4.500 -11.399 -6.406 1.00 91.94 138 PRO A N 1
ATOM 1073 C CA . PRO A 1 138 ? 4.258 -10.314 -5.469 1.00 91.94 138 PRO A CA 1
ATOM 1074 C C . PRO A 1 138 ? 2.766 -9.967 -5.406 1.00 91.94 138 PRO A C 1
ATOM 1076 O O . PRO A 1 138 ? 2.018 -10.147 -6.370 1.00 91.94 138 PRO A O 1
ATOM 1079 N N . THR A 1 139 ? 2.341 -9.421 -4.272 1.00 91.62 139 THR A N 1
ATOM 1080 C CA . THR A 1 139 ? 1.039 -8.771 -4.089 1.00 91.62 139 THR A CA 1
ATOM 1081 C C . THR A 1 139 ? 1.212 -7.255 -4.005 1.00 91.62 139 THR A C 1
ATOM 1083 O O . THR A 1 139 ? 2.330 -6.740 -3.970 1.00 91.62 139 THR A O 1
ATOM 1086 N N . CYS A 1 140 ? 0.110 -6.507 -3.954 1.00 90.38 140 CYS A N 1
ATOM 1087 C CA . CYS A 1 140 ? 0.115 -5.042 -3.903 1.00 90.38 140 CYS A CA 1
ATOM 1088 C C . CYS A 1 140 ? 1.025 -4.508 -2.780 1.00 90.38 140 CYS A C 1
ATOM 1090 O O . CYS A 1 140 ? 1.834 -3.610 -3.001 1.00 90.38 140 CYS A O 1
ATOM 1092 N N . ASN A 1 141 ? 0.943 -5.102 -1.586 1.00 88.56 141 ASN A N 1
ATOM 1093 C CA . ASN A 1 141 ? 1.759 -4.720 -0.430 1.00 88.56 141 ASN A CA 1
ATOM 1094 C C . ASN A 1 141 ? 3.175 -5.327 -0.408 1.00 88.56 141 ASN A C 1
ATOM 1096 O O . ASN A 1 141 ? 3.966 -4.932 0.444 1.00 88.56 141 ASN A O 1
ATOM 1100 N N . THR A 1 142 ? 3.511 -6.252 -1.316 1.00 89.12 142 THR A N 1
ATOM 1101 C CA . THR A 1 142 ? 4.903 -6.694 -1.505 1.00 89.12 142 THR A CA 1
ATOM 1102 C C . THR A 1 142 ? 5.727 -5.540 -2.057 1.00 89.12 142 THR A C 1
ATOM 1104 O O . THR A 1 142 ? 6.847 -5.318 -1.616 1.00 89.12 142 THR A O 1
ATOM 1107 N N . CYS A 1 143 ? 5.135 -4.771 -2.975 1.00 85.88 143 CYS A N 1
ATOM 1108 C CA . CYS A 1 143 ? 5.785 -3.631 -3.605 1.00 85.88 143 CYS A CA 1
ATOM 1109 C C . CYS A 1 143 ? 5.546 -2.315 -2.853 1.00 85.88 143 CYS A C 1
ATOM 1111 O O . CYS A 1 143 ? 6.478 -1.563 -2.596 1.00 85.88 143 CYS A O 1
ATOM 1113 N N . HIS A 1 144 ? 4.303 -2.038 -2.453 1.00 83.50 144 HIS A N 1
ATOM 1114 C CA . HIS A 1 144 ? 3.929 -0.767 -1.814 1.00 83.50 144 HIS A CA 1
ATOM 1115 C C . HIS A 1 144 ? 4.081 -0.753 -0.285 1.00 83.50 144 HIS A C 1
ATOM 1117 O O . HIS A 1 144 ? 3.601 0.171 0.374 1.00 83.50 144 HIS A O 1
ATOM 1123 N N . ALA A 1 145 ? 4.732 -1.776 0.280 1.00 78.44 145 ALA A N 1
ATOM 1124 C CA . ALA A 1 145 ? 4.826 -2.025 1.715 1.00 78.44 145 ALA A CA 1
ATOM 1125 C C . ALA A 1 145 ? 3.451 -2.082 2.422 1.00 78.44 145 ALA A C 1
ATOM 1127 O O . ALA A 1 145 ? 2.373 -1.960 1.831 1.00 78.44 145 ALA A O 1
ATOM 1128 N N . HIS A 1 146 ? 3.464 -2.331 3.730 1.00 76.25 146 HIS A N 1
ATOM 1129 C CA . HIS A 1 146 ? 2.239 -2.355 4.525 1.00 76.25 146 HIS A CA 1
ATOM 1130 C C . HIS A 1 146 ? 1.690 -0.938 4.738 1.00 76.25 146 HIS A C 1
ATOM 1132 O O . HIS A 1 146 ? 2.444 0.023 4.844 1.00 76.25 146 HIS A O 1
ATOM 1138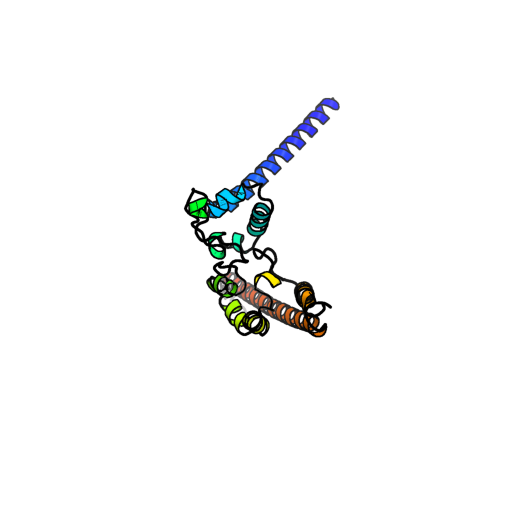 N N . MET A 1 147 ? 0.359 -0.814 4.786 1.00 72.12 147 MET A N 1
ATOM 1139 C CA . MET A 1 147 ? -0.366 0.450 5.006 1.00 72.12 147 MET A CA 1
ATOM 1140 C C . MET A 1 147 ? -0.091 1.567 3.977 1.00 72.12 147 MET A C 1
ATOM 1142 O O . MET A 1 147 ? -0.646 2.652 4.119 1.00 72.12 147 MET A O 1
ATOM 1146 N N . ALA A 1 148 ? 0.673 1.301 2.908 1.00 63.91 148 ALA A N 1
ATOM 1147 C CA . ALA A 1 148 ? 1.135 2.294 1.932 1.00 63.91 148 ALA A CA 1
ATOM 1148 C C . ALA A 1 148 ? 1.841 3.498 2.585 1.00 63.91 148 ALA A C 1
ATOM 1150 O O . ALA A 1 148 ? 1.626 4.649 2.202 1.00 63.91 148 ALA A O 1
ATOM 1151 N N . THR A 1 149 ? 2.685 3.233 3.587 1.00 65.31 149 THR A N 1
ATOM 1152 C CA . THR A 1 149 ? 3.542 4.257 4.215 1.00 65.31 149 THR A CA 1
ATOM 1153 C C . THR A 1 149 ? 4.555 4.854 3.251 1.00 65.31 149 THR A C 1
ATOM 1155 O O . THR A 1 149 ? 5.031 5.965 3.467 1.00 65.31 149 THR A O 1
ATOM 1158 N N . LYS A 1 150 ? 4.863 4.137 2.168 1.00 68.56 150 LYS A N 1
ATOM 1159 C CA . LYS A 1 150 ? 5.743 4.596 1.106 1.00 68.56 150 LYS A CA 1
ATOM 1160 C C . LYS A 1 150 ? 5.055 4.424 -0.240 1.00 68.56 150 LYS A C 1
ATOM 1162 O O . LYS A 1 150 ? 4.769 3.311 -0.676 1.00 68.56 150 LYS A O 1
ATOM 1167 N N . VAL A 1 151 ? 4.814 5.541 -0.915 1.00 70.31 151 VAL A N 1
ATOM 1168 C CA . VAL A 1 151 ? 4.595 5.532 -2.361 1.00 70.31 151 VAL A CA 1
ATOM 1169 C C . VAL A 1 151 ? 5.987 5.530 -2.987 1.00 70.31 151 VAL A C 1
ATOM 1171 O O . VAL A 1 151 ? 6.824 6.347 -2.614 1.00 70.31 151 VAL A O 1
ATOM 1174 N N . LEU A 1 152 ? 6.269 4.563 -3.860 1.00 72.75 152 LEU A N 1
ATOM 1175 C CA . LEU A 1 152 ? 7.552 4.482 -4.557 1.00 72.75 152 LEU A CA 1
ATOM 1176 C C . LEU A 1 152 ? 7.627 5.667 -5.516 1.00 72.75 152 LEU A C 1
ATOM 1178 O O . LEU A 1 152 ? 6.855 5.728 -6.475 1.00 72.75 152 LEU A O 1
ATOM 1182 N N . TYR A 1 153 ? 8.488 6.633 -5.203 1.00 70.44 153 TYR A N 1
ATOM 1183 C CA . TYR A 1 153 ? 8.569 7.875 -5.962 1.00 70.44 153 TYR A CA 1
ATOM 1184 C C . TYR A 1 153 ? 9.774 7.900 -6.879 1.00 70.44 153 TYR A C 1
ATOM 1186 O O . TYR A 1 153 ? 9.629 8.396 -7.993 1.00 70.44 153 TYR A O 1
ATOM 1194 N N . SER A 1 154 ? 10.936 7.393 -6.452 1.00 85.62 154 SER A N 1
ATOM 1195 C CA . SER A 1 154 ? 12.118 7.386 -7.312 1.00 85.62 154 SER A CA 1
ATOM 1196 C C . SER A 1 154 ? 12.177 6.132 -8.184 1.00 85.62 154 SER A C 1
ATOM 1198 O O . SER A 1 154 ? 11.673 5.063 -7.834 1.00 85.62 154 SER A O 1
ATOM 1200 N N . ALA A 1 155 ? 12.820 6.274 -9.340 1.00 89.00 155 ALA A N 1
ATOM 1201 C CA . ALA A 1 155 ? 13.056 5.155 -10.235 1.00 89.00 155 ALA A CA 1
ATOM 1202 C C . ALA A 1 155 ? 14.005 4.124 -9.604 1.00 89.00 155 ALA A C 1
ATOM 1204 O O . ALA A 1 155 ? 13.739 2.927 -9.678 1.00 89.00 155 ALA A O 1
ATOM 1205 N N . SER A 1 156 ? 15.038 4.591 -8.898 1.00 90.19 156 SER A N 1
ATOM 1206 C CA . SER A 1 156 ? 15.986 3.734 -8.184 1.00 90.19 156 SER A CA 1
ATOM 1207 C C . SER A 1 156 ? 15.318 2.900 -7.087 1.00 90.19 156 SER A C 1
ATOM 1209 O O . SER A 1 156 ? 15.556 1.705 -6.995 1.00 90.19 156 SER A O 1
ATOM 1211 N N . GLU A 1 157 ? 14.398 3.477 -6.308 1.00 88.44 157 GLU A N 1
ATOM 1212 C CA . GLU A 1 157 ? 13.665 2.740 -5.271 1.00 88.44 157 GLU A CA 1
ATOM 1213 C C . GLU A 1 157 ? 12.804 1.620 -5.861 1.00 88.44 157 GLU A C 1
ATOM 1215 O O . GLU A 1 157 ? 12.657 0.551 -5.267 1.00 88.44 157 GLU A O 1
ATOM 1220 N N . ALA A 1 158 ? 12.213 1.866 -7.029 1.00 86.50 158 ALA A N 1
ATOM 1221 C CA . ALA A 1 158 ? 11.453 0.854 -7.738 1.00 86.50 158 ALA A CA 1
ATOM 1222 C C . ALA A 1 158 ? 12.366 -0.217 -8.356 1.00 86.50 158 ALA A C 1
ATOM 1224 O O . ALA A 1 158 ? 12.027 -1.398 -8.290 1.00 86.50 158 ALA A O 1
ATOM 1225 N N . SER A 1 159 ? 13.530 0.169 -8.882 1.00 91.88 159 SER A N 1
ATOM 1226 C CA . SER A 1 159 ? 14.588 -0.736 -9.355 1.00 91.88 159 SER A CA 1
ATOM 1227 C C . SER A 1 159 ? 15.038 -1.687 -8.243 1.00 91.88 159 SER A C 1
ATOM 1229 O O . SER A 1 159 ? 14.938 -2.910 -8.381 1.00 91.88 159 SER A O 1
ATOM 1231 N N . ASP A 1 160 ? 15.399 -1.138 -7.081 1.00 90.56 160 ASP A N 1
ATOM 1232 C CA . ASP A 1 160 ? 15.835 -1.888 -5.899 1.00 90.56 160 ASP A CA 1
ATOM 1233 C C . ASP A 1 160 ? 14.784 -2.902 -5.443 1.00 90.56 160 ASP A C 1
ATOM 1235 O O . ASP A 1 160 ? 15.097 -4.035 -5.073 1.00 90.56 160 ASP A O 1
ATOM 1239 N N . LEU A 1 161 ? 13.508 -2.523 -5.494 1.00 89.38 161 LEU A N 1
ATOM 1240 C CA . LEU A 1 161 ? 12.413 -3.421 -5.158 1.00 89.38 161 LEU A CA 1
ATOM 1241 C C . LEU A 1 161 ? 12.304 -4.593 -6.141 1.00 89.38 161 LEU A C 1
ATOM 1243 O O . LEU A 1 161 ? 12.099 -5.732 -5.723 1.00 89.38 161 LEU A O 1
ATOM 1247 N N . CYS A 1 162 ? 12.459 -4.331 -7.438 1.00 91.12 162 CYS A N 1
ATOM 1248 C CA . CYS A 1 162 ? 12.454 -5.370 -8.465 1.00 91.12 162 CYS A CA 1
ATOM 1249 C C . CYS A 1 162 ? 13.646 -6.325 -8.276 1.00 91.12 162 CYS A C 1
ATOM 1251 O O . CYS A 1 162 ? 13.504 -7.544 -8.420 1.00 91.12 162 CYS A O 1
ATOM 1253 N N . ALA A 1 163 ? 14.806 -5.788 -7.885 1.00 92.06 163 ALA A N 1
ATOM 1254 C CA . ALA A 1 163 ? 16.028 -6.547 -7.639 1.00 92.06 163 ALA A CA 1
ATOM 1255 C C . ALA A 1 163 ? 15.883 -7.571 -6.498 1.00 92.06 163 ALA A C 1
ATOM 1257 O O . ALA A 1 163 ? 16.519 -8.623 -6.557 1.00 92.06 163 ALA A O 1
ATOM 1258 N N . GLN A 1 164 ? 14.988 -7.345 -5.527 1.00 89.69 164 GLN A N 1
ATOM 1259 C CA . GLN A 1 164 ? 14.734 -8.295 -4.429 1.00 89.69 164 GLN A CA 1
ATOM 1260 C C . GLN A 1 164 ? 14.265 -9.677 -4.908 1.00 89.69 164 GLN A C 1
ATOM 1262 O O . GLN A 1 164 ? 14.464 -10.669 -4.207 1.00 89.69 164 GLN A O 1
ATOM 1267 N N . CYS A 1 165 ? 13.648 -9.762 -6.090 1.00 90.69 165 CYS A N 1
ATOM 1268 C CA . CYS A 1 165 ? 13.254 -11.036 -6.696 1.00 90.69 165 CYS A CA 1
ATOM 1269 C C . CYS A 1 165 ? 14.027 -11.334 -7.981 1.00 90.69 165 CYS A C 1
ATOM 1271 O O . CYS A 1 165 ? 14.375 -12.486 -8.222 1.00 90.69 165 CYS A O 1
ATOM 1273 N N . HIS A 1 166 ? 14.299 -10.317 -8.800 1.00 91.94 166 HIS A N 1
ATOM 1274 C CA . HIS A 1 166 ? 14.904 -10.496 -10.118 1.00 91.94 166 HIS A CA 1
ATOM 1275 C C . HIS A 1 166 ? 16.428 -10.420 -10.121 1.00 91.94 166 HIS A C 1
ATOM 1277 O O . HIS A 1 166 ? 17.031 -10.823 -11.100 1.00 91.94 166 HIS A O 1
ATOM 1283 N N . ASN A 1 167 ? 17.076 -9.973 -9.049 1.00 88.94 167 ASN A N 1
ATOM 1284 C CA . ASN A 1 167 ? 18.535 -10.006 -8.913 1.00 88.94 167 ASN A CA 1
ATOM 1285 C C . ASN A 1 167 ? 18.954 -10.679 -7.594 1.00 88.94 167 ASN A C 1
ATOM 1287 O O . ASN A 1 167 ? 19.953 -10.323 -6.975 1.00 88.94 167 ASN A O 1
ATOM 1291 N N . ALA A 1 168 ? 18.147 -11.642 -7.144 1.00 81.94 168 ALA A N 1
ATOM 1292 C CA . ALA A 1 168 ? 18.384 -12.413 -5.936 1.00 81.94 168 ALA A CA 1
ATOM 1293 C C . ALA A 1 168 ? 18.721 -13.863 -6.295 1.00 81.94 168 ALA A C 1
ATOM 1295 O O . ALA A 1 168 ? 18.088 -14.459 -7.160 1.00 81.94 168 ALA A O 1
ATOM 1296 N N . ILE A 1 169 ? 19.677 -14.457 -5.580 1.00 67.06 169 ILE A N 1
ATOM 1297 C CA . ILE A 1 169 ? 20.189 -15.814 -5.855 1.00 67.06 169 ILE A CA 1
ATOM 1298 C C . ILE A 1 169 ? 19.180 -16.922 -5.456 1.00 67.06 169 ILE A C 1
ATOM 1300 O O . ILE A 1 169 ? 19.398 -18.095 -5.736 1.00 67.06 169 ILE A O 1
ATOM 1304 N N . ASN A 1 170 ? 18.038 -16.577 -4.845 1.00 63.25 170 ASN A N 1
ATOM 1305 C CA . ASN A 1 170 ? 17.234 -17.554 -4.099 1.00 63.25 170 ASN A CA 1
ATOM 1306 C C . ASN A 1 170 ? 15.934 -18.025 -4.773 1.00 63.25 170 ASN A C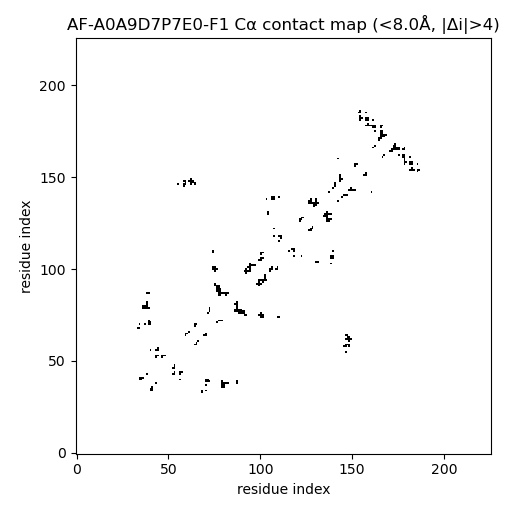 1
ATOM 1308 O O . ASN A 1 170 ? 15.576 -19.188 -4.615 1.00 63.25 170 ASN A O 1
ATOM 1312 N N . PHE A 1 171 ? 15.191 -17.156 -5.466 1.00 68.62 171 PHE A N 1
ATOM 1313 C CA . PHE A 1 171 ? 13.798 -17.458 -5.860 1.00 68.62 171 PHE A CA 1
ATOM 1314 C C . PHE A 1 171 ? 13.569 -17.546 -7.368 1.00 68.62 171 PHE A C 1
ATOM 1316 O O . PHE A 1 171 ? 12.636 -18.214 -7.811 1.00 68.62 171 PHE A O 1
ATOM 1323 N N . LEU A 1 172 ? 14.405 -16.875 -8.154 1.00 76.69 172 LEU A N 1
ATOM 1324 C CA . LEU A 1 172 ? 14.343 -16.831 -9.608 1.00 76.69 172 LEU A CA 1
ATOM 1325 C C . LEU A 1 172 ? 15.777 -16.829 -10.151 1.00 76.69 172 LEU A C 1
ATOM 1327 O O . LEU A 1 172 ? 16.685 -16.386 -9.448 1.00 76.69 172 LEU A O 1
ATOM 1331 N N . PRO A 1 173 ? 16.004 -17.288 -11.394 1.00 84.56 173 PRO A N 1
ATOM 1332 C CA . PRO A 1 173 ? 17.271 -17.044 -12.068 1.00 84.56 173 PRO A CA 1
ATOM 1333 C C . PRO A 1 173 ? 17.584 -15.538 -12.069 1.00 84.56 173 PRO A C 1
ATOM 1335 O O . PRO A 1 173 ? 16.674 -14.757 -12.374 1.00 84.56 173 PRO A O 1
ATOM 1338 N N . PRO A 1 174 ? 18.829 -15.126 -11.763 1.00 89.19 174 PRO A N 1
ATOM 1339 C CA . PRO A 1 174 ? 19.216 -13.725 -11.820 1.00 89.19 174 PRO A CA 1
ATOM 1340 C C . PRO A 1 174 ? 18.948 -13.131 -13.205 1.00 89.19 174 PRO A C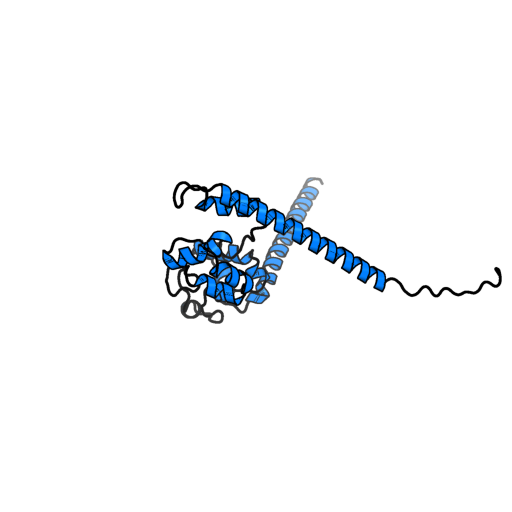 1
ATOM 1342 O O . PRO A 1 174 ? 19.353 -13.680 -14.229 1.00 89.19 174 PRO A O 1
ATOM 1345 N N . ARG A 1 175 ? 18.235 -12.011 -13.200 1.00 91.56 175 ARG A N 1
ATOM 1346 C CA . ARG A 1 175 ? 17.794 -11.198 -14.332 1.00 91.56 175 ARG A CA 1
ATOM 1347 C C . ARG A 1 175 ? 17.977 -9.711 -14.001 1.00 91.56 175 ARG A C 1
ATOM 1349 O O . ARG A 1 175 ? 16.991 -9.000 -13.773 1.00 91.56 175 ARG A O 1
ATOM 1356 N N . PRO A 1 176 ? 19.232 -9.235 -13.903 1.00 91.44 176 PRO A N 1
ATOM 1357 C CA . PRO A 1 176 ? 19.535 -7.846 -13.557 1.00 91.44 176 PRO A CA 1
ATOM 1358 C C . PRO A 1 176 ? 19.009 -6.837 -14.591 1.00 91.44 176 PRO A C 1
ATOM 1360 O O . PRO A 1 176 ? 18.854 -5.661 -14.272 1.00 91.44 176 PRO A O 1
ATOM 1363 N N . GLU A 1 177 ? 18.676 -7.283 -15.805 1.00 94.94 177 GLU A N 1
ATOM 1364 C CA . GLU A 1 177 ? 18.041 -6.459 -16.830 1.00 94.94 177 GLU A CA 1
ATOM 1365 C C . GLU A 1 177 ? 16.630 -5.993 -16.443 1.00 94.94 177 GLU A C 1
ATOM 1367 O O . GLU A 1 177 ? 16.208 -4.928 -16.882 1.00 94.94 177 GLU A O 1
ATOM 1372 N N . ILE A 1 178 ? 15.903 -6.748 -15.609 1.00 93.69 178 ILE A N 1
ATOM 1373 C CA . ILE A 1 178 ? 14.524 -6.407 -15.226 1.00 93.69 178 ILE A CA 1
ATOM 1374 C C . ILE A 1 178 ? 14.480 -5.170 -14.310 1.00 93.69 178 ILE A C 1
ATOM 1376 O O . ILE A 1 178 ? 13.739 -4.239 -14.631 1.00 93.69 178 ILE A O 1
ATOM 1380 N N . PRO A 1 179 ? 15.253 -5.101 -13.205 1.00 94.00 179 PRO A N 1
ATOM 1381 C CA . PRO A 1 179 ? 15.367 -3.880 -12.405 1.00 94.00 179 PRO A CA 1
ATOM 1382 C C . PRO A 1 179 ? 15.780 -2.654 -13.225 1.00 94.00 179 PRO A C 1
ATOM 1384 O O . PRO A 1 179 ? 15.116 -1.624 -13.145 1.00 94.00 179 PRO A O 1
ATOM 1387 N N . ALA A 1 180 ? 16.799 -2.791 -14.082 1.00 94.62 180 ALA A N 1
ATOM 1388 C CA . ALA A 1 180 ? 17.280 -1.697 -14.927 1.00 94.62 180 ALA A CA 1
ATOM 1389 C C . ALA A 1 180 ? 16.188 -1.174 -15.878 1.00 94.62 180 ALA A C 1
ATOM 1391 O O . ALA A 1 180 ? 15.947 0.028 -15.956 1.00 94.62 180 ALA A O 1
ATOM 1392 N N . GLN A 1 181 ? 15.455 -2.074 -16.542 1.00 94.94 181 GLN A N 1
ATOM 1393 C CA . GLN A 1 181 ? 14.330 -1.689 -17.399 1.00 94.94 181 GLN A CA 1
ATOM 1394 C C . GLN A 1 181 ? 13.208 -1.000 -16.615 1.00 94.94 181 GLN A C 1
ATOM 1396 O O . GLN A 1 181 ? 12.604 -0.050 -17.112 1.00 94.94 181 GLN A O 1
ATOM 1401 N N . ALA A 1 182 ? 12.912 -1.462 -15.397 1.00 91.88 182 ALA A N 1
ATOM 1402 C CA . ALA A 1 182 ? 11.901 -0.831 -14.554 1.00 91.88 182 ALA A CA 1
ATOM 1403 C C . ALA A 1 182 ? 12.300 0.607 -14.191 1.00 91.88 182 ALA A C 1
ATOM 1405 O O . ALA A 1 182 ? 11.463 1.511 -14.244 1.00 91.88 182 ALA A O 1
ATOM 1406 N N . GLU A 1 183 ? 13.577 0.826 -13.879 1.00 94.12 183 GLU A N 1
ATOM 1407 C CA . GLU A 1 183 ? 14.134 2.149 -13.608 1.00 94.12 183 GLU A CA 1
ATOM 1408 C C . GLU A 1 183 ? 13.975 3.087 -14.809 1.00 94.12 183 GLU A C 1
ATOM 1410 O O . GLU A 1 183 ? 13.386 4.164 -14.682 1.00 94.12 183 GLU A O 1
ATOM 1415 N N . ASP A 1 184 ? 14.404 2.647 -15.993 1.00 95.19 184 ASP A N 1
ATOM 1416 C CA . ASP A 1 184 ? 14.316 3.428 -17.230 1.00 95.19 184 ASP A CA 1
ATOM 1417 C C . ASP A 1 184 ? 12.871 3.823 -17.565 1.00 95.19 184 ASP A C 1
ATOM 1419 O O . ASP A 1 184 ? 12.585 4.977 -17.908 1.00 95.19 184 ASP A O 1
ATOM 1423 N N . VAL A 1 185 ? 11.933 2.884 -17.420 1.00 92.31 1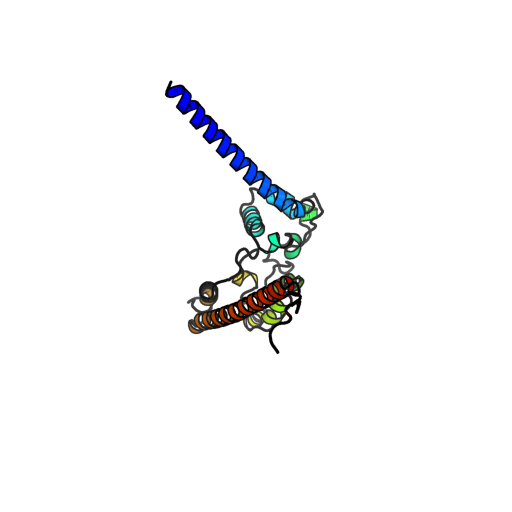85 VAL A N 1
ATOM 1424 C CA . VAL A 1 185 ? 10.506 3.124 -17.666 1.00 92.31 185 VAL A CA 1
ATOM 1425 C C . VAL A 1 185 ? 9.940 4.143 -16.675 1.00 92.31 185 VAL A C 1
ATOM 1427 O O . VAL A 1 185 ? 9.203 5.050 -17.071 1.00 92.31 185 VAL A O 1
ATOM 1430 N N . ILE A 1 186 ? 10.290 4.051 -15.391 1.00 90.38 186 ILE A N 1
ATOM 1431 C CA . ILE A 1 186 ? 9.804 4.994 -14.375 1.00 90.38 186 ILE A CA 1
ATOM 1432 C C . ILE A 1 186 ? 10.401 6.386 -14.590 1.00 90.38 186 ILE A C 1
ATOM 1434 O O . ILE A 1 186 ? 9.670 7.375 -14.497 1.00 90.38 186 ILE A O 1
ATOM 1438 N N . LEU A 1 187 ? 11.679 6.482 -14.965 1.00 93.25 187 LEU A N 1
ATOM 1439 C CA . LEU A 1 187 ? 12.295 7.746 -15.374 1.00 93.25 187 LEU A CA 1
ATOM 1440 C C . LEU A 1 187 ? 11.564 8.360 -16.572 1.00 93.25 187 LEU A C 1
ATOM 1442 O O . LEU A 1 187 ? 11.304 9.566 -16.582 1.00 93.25 187 LEU A O 1
ATOM 1446 N N . ALA A 1 188 ? 11.189 7.553 -17.568 1.00 93.75 188 ALA A N 1
ATOM 1447 C CA . ALA A 1 188 ? 10.421 8.029 -18.715 1.00 93.75 188 ALA A CA 1
ATOM 1448 C C . ALA A 1 188 ? 9.053 8.595 -18.292 1.00 93.75 188 ALA A C 1
ATOM 1450 O O . ALA A 1 188 ? 8.691 9.701 -18.704 1.00 93.75 188 ALA A O 1
ATOM 1451 N N . PHE A 1 189 ? 8.326 7.904 -17.406 1.00 90.44 189 PHE A N 1
ATOM 1452 C CA . PHE A 1 189 ? 7.060 8.406 -16.860 1.00 90.44 189 PHE A CA 1
ATOM 1453 C C . PHE A 1 189 ? 7.227 9.693 -16.051 1.00 90.44 189 PHE A C 1
ATOM 1455 O O . PHE A 1 189 ? 6.422 10.613 -16.191 1.00 90.44 189 PHE A O 1
ATOM 1462 N N . GLN A 1 190 ? 8.267 9.798 -15.224 1.00 90.12 190 GLN A N 1
ATOM 1463 C CA . GLN A 1 190 ? 8.548 11.018 -14.463 1.00 90.12 190 GLN A CA 1
ATOM 1464 C C . GLN A 1 190 ? 8.822 12.206 -15.387 1.00 90.12 190 GLN A C 1
ATOM 1466 O O . GLN A 1 190 ? 8.274 13.287 -15.174 1.00 90.12 190 GLN A O 1
ATOM 1471 N N . ARG A 1 191 ? 9.608 12.008 -16.453 1.00 93.12 191 ARG A N 1
ATOM 1472 C CA . ARG A 1 191 ? 9.854 13.044 -17.468 1.00 93.12 191 ARG A CA 1
ATOM 1473 C C . ARG A 1 191 ? 8.554 13.475 -18.147 1.00 93.12 191 ARG A C 1
ATOM 1475 O O . ARG A 1 191 ? 8.304 14.673 -18.251 1.00 93.12 191 ARG A O 1
ATOM 1482 N N . ALA A 1 192 ? 7.700 12.528 -18.536 1.00 94.06 192 ALA A N 1
ATOM 1483 C CA . ALA A 1 192 ? 6.398 12.831 -19.131 1.00 94.06 192 ALA A CA 1
ATOM 1484 C C . ALA A 1 192 ? 5.483 13.609 -18.166 1.00 94.06 192 ALA A C 1
ATOM 1486 O O . ALA A 1 192 ? 4.897 14.623 -18.544 1.00 94.06 192 ALA A O 1
ATOM 1487 N N . ASN A 1 193 ? 5.412 13.192 -16.899 1.00 91.69 193 ASN A N 1
ATOM 1488 C CA . ASN A 1 193 ? 4.640 13.888 -15.868 1.00 91.69 193 ASN A CA 1
ATOM 1489 C C . ASN A 1 193 ? 5.153 15.309 -15.626 1.00 91.69 193 ASN A C 1
ATOM 1491 O O . ASN A 1 193 ? 4.349 16.221 -15.446 1.00 91.69 193 ASN A O 1
ATOM 1495 N N . ASN A 1 194 ? 6.471 15.517 -15.665 1.00 93.56 194 ASN A N 1
ATOM 1496 C CA . ASN A 1 194 ? 7.049 16.851 -15.560 1.00 93.56 194 ASN A CA 1
ATOM 1497 C C . ASN A 1 194 ? 6.580 17.733 -16.717 1.00 93.56 194 ASN A C 1
ATOM 1499 O O . ASN A 1 194 ? 6.071 18.817 -16.460 1.00 93.56 194 ASN A O 1
ATOM 1503 N N . VAL A 1 195 ? 6.643 17.258 -17.963 1.00 95.94 195 VAL A N 1
ATOM 1504 C CA . VAL A 1 195 ? 6.143 18.020 -19.122 1.00 95.94 195 VAL A CA 1
ATOM 1505 C C . VAL A 1 195 ? 4.662 18.381 -18.961 1.00 95.94 195 VAL A C 1
ATOM 1507 O O . VAL A 1 195 ? 4.283 19.528 -19.182 1.00 95.94 195 VAL A O 1
ATOM 1510 N N . ILE A 1 196 ? 3.828 17.440 -18.506 1.00 95.31 196 ILE A N 1
ATOM 1511 C CA . ILE A 1 196 ? 2.401 17.692 -18.244 1.00 95.31 196 ILE A CA 1
ATOM 1512 C C . ILE A 1 196 ? 2.211 18.754 -17.154 1.00 95.31 196 ILE A C 1
ATOM 1514 O O . ILE A 1 196 ? 1.363 19.634 -17.290 1.00 95.31 196 ILE A O 1
ATOM 1518 N N . ASN A 1 197 ? 2.975 18.684 -16.065 1.00 94.56 197 ASN A N 1
ATOM 1519 C CA . ASN A 1 197 ? 2.881 19.656 -14.977 1.00 94.56 197 ASN A CA 1
ATOM 1520 C C . ASN A 1 197 ? 3.324 21.050 -15.429 1.00 94.56 197 ASN A C 1
ATOM 1522 O O . ASN A 1 197 ? 2.645 22.024 -15.123 1.00 94.56 197 ASN A O 1
ATOM 1526 N N . TRP A 1 198 ? 4.401 21.138 -16.207 1.00 95.50 198 TRP A N 1
ATOM 1527 C CA . TRP A 1 198 ? 4.840 22.386 -16.828 1.00 95.50 198 TRP A CA 1
ATOM 1528 C C . TRP A 1 198 ? 3.757 22.975 -17.735 1.00 95.50 198 TRP A C 1
ATOM 1530 O O . TRP A 1 198 ? 3.431 24.150 -17.604 1.00 95.50 198 TRP A O 1
ATOM 1540 N N . ALA A 1 199 ? 3.133 22.157 -18.586 1.00 95.56 199 ALA A N 1
ATOM 1541 C CA . ALA A 1 199 ? 2.036 22.605 -19.440 1.00 95.56 199 ALA A CA 1
ATOM 1542 C C . ALA A 1 199 ? 0.845 23.144 -18.626 1.00 95.56 199 ALA A C 1
ATOM 1544 O O . ALA A 1 199 ? 0.301 24.192 -18.956 1.00 95.56 199 ALA A O 1
ATOM 1545 N N . LYS A 1 200 ? 0.468 22.474 -17.529 1.00 95.12 200 LYS A N 1
ATOM 1546 C CA . LYS A 1 200 ? -0.605 22.945 -16.635 1.00 95.12 200 LYS A CA 1
ATOM 1547 C C . LYS A 1 200 ? -0.287 24.287 -15.984 1.00 95.12 200 LYS A C 1
ATOM 1549 O O . LYS A 1 200 ? -1.187 25.107 -15.853 1.00 95.12 200 LYS A O 1
ATOM 1554 N N . LEU A 1 201 ? 0.961 24.498 -15.569 1.00 93.94 201 LEU A N 1
ATOM 1555 C CA . LEU A 1 201 ? 1.387 25.767 -14.978 1.00 93.94 201 LEU A CA 1
ATOM 1556 C C . LEU A 1 201 ? 1.326 26.905 -15.999 1.00 93.94 201 LEU A C 1
ATOM 1558 O O . LEU A 1 201 ? 0.842 27.977 -15.665 1.00 93.94 201 LEU A O 1
ATOM 1562 N N . LEU A 1 202 ? 1.746 26.655 -17.243 1.00 92.62 202 LEU A N 1
ATOM 1563 C CA . LEU A 1 202 ? 1.653 27.645 -18.320 1.00 92.62 202 LEU A CA 1
ATOM 1564 C C . LEU A 1 202 ? 0.201 28.027 -18.631 1.00 92.62 202 LEU A C 1
ATOM 1566 O O . LEU A 1 202 ? -0.093 29.205 -18.783 1.00 92.62 202 LEU A O 1
ATOM 1570 N N . ILE A 1 203 ? -0.704 27.045 -18.680 1.00 93.25 203 ILE A N 1
ATOM 1571 C CA . ILE A 1 203 ? -2.139 27.301 -18.885 1.00 93.25 203 ILE A CA 1
ATOM 1572 C C . ILE A 1 203 ? -2.714 28.117 -17.719 1.00 93.25 203 ILE A C 1
ATOM 1574 O O . ILE A 1 203 ? -3.430 29.084 -17.940 1.00 93.25 203 ILE A O 1
ATOM 1578 N N . ALA A 1 204 ? -2.370 27.766 -16.477 1.00 92.00 204 ALA A N 1
ATOM 1579 C CA . ALA A 1 204 ? -2.860 28.482 -15.301 1.00 92.00 204 ALA A CA 1
ATOM 1580 C C . ALA A 1 204 ? -2.360 29.939 -15.228 1.00 92.00 204 ALA A C 1
ATOM 1582 O O . ALA A 1 204 ? -3.098 30.810 -14.771 1.00 92.00 204 ALA A O 1
ATOM 1583 N N . GLU A 1 205 ? -1.127 30.205 -15.667 1.00 89.38 205 GLU A N 1
ATOM 1584 C CA . GLU A 1 205 ? -0.576 31.564 -15.761 1.00 89.38 205 GLU A CA 1
ATOM 1585 C C . GLU A 1 205 ? -1.308 32.398 -16.825 1.00 89.38 205 GLU A C 1
ATOM 1587 O O . GLU A 1 205 ? -1.630 33.563 -16.585 1.00 89.38 205 GLU A O 1
ATOM 1592 N N . ASP A 1 206 ? -1.609 31.801 -17.982 1.00 82.62 206 ASP A N 1
ATOM 1593 C CA . ASP A 1 206 ? -2.375 32.454 -19.049 1.00 82.62 206 ASP A CA 1
ATOM 1594 C C . ASP A 1 206 ? -3.791 32.810 -18.569 1.00 82.62 206 ASP A C 1
ATOM 1596 O O . ASP A 1 206 ? -4.199 33.969 -18.649 1.00 82.62 206 ASP A O 1
ATOM 1600 N N . ASP A 1 207 ? -4.494 31.866 -17.935 1.00 80.94 207 ASP A N 1
ATOM 1601 C CA . ASP A 1 207 ? -5.822 32.093 -17.351 1.00 80.94 207 ASP A CA 1
ATOM 1602 C C . ASP A 1 207 ? -5.809 33.218 -16.293 1.00 80.94 207 ASP A C 1
ATOM 1604 O O . ASP A 1 207 ? -6.712 34.062 -16.247 1.00 80.94 207 ASP A O 1
ATOM 1608 N N . ALA A 1 208 ? -4.774 33.274 -15.447 1.00 74.12 208 ALA A N 1
ATOM 1609 C CA . ALA A 1 208 ? -4.612 34.333 -14.449 1.00 74.12 208 ALA A CA 1
ATOM 1610 C C . ALA A 1 208 ? -4.315 35.701 -15.089 1.00 74.12 208 ALA A C 1
ATOM 1612 O O . ALA A 1 208 ? -4.818 36.735 -14.636 1.00 74.12 208 ALA A O 1
ATOM 1613 N N . THR A 1 209 ? -3.535 35.716 -16.169 1.00 66.81 209 THR A N 1
ATOM 1614 C CA . THR A 1 209 ? -3.214 36.926 -16.935 1.00 66.81 209 THR A CA 1
ATOM 1615 C C . THR A 1 209 ? -4.454 37.460 -17.654 1.00 66.81 209 THR A C 1
ATOM 1617 O O . THR A 1 209 ? -4.750 38.650 -17.570 1.00 66.81 209 THR A O 1
ATOM 1620 N N . VAL A 1 210 ? -5.268 36.592 -18.259 1.00 59.00 210 VAL A N 1
ATOM 1621 C CA . VAL A 1 210 ? -6.538 36.971 -18.902 1.00 59.00 210 VAL A CA 1
ATOM 1622 C C . VAL A 1 210 ? -7.516 37.611 -17.906 1.00 59.00 210 VAL A C 1
ATOM 1624 O O . VAL A 1 210 ? -8.191 38.581 -18.251 1.00 59.00 210 VAL A O 1
ATOM 1627 N N . LEU A 1 211 ? -7.561 37.143 -16.653 1.00 54.75 211 LEU A N 1
ATOM 1628 C CA . LEU A 1 211 ? -8.418 37.716 -15.601 1.00 54.75 211 LEU A CA 1
ATOM 1629 C C . LEU A 1 211 ? -7.927 39.069 -15.050 1.00 54.75 211 LEU A C 1
ATOM 1631 O O . LEU A 1 211 ? -8.719 39.804 -14.458 1.00 54.75 211 LEU A O 1
ATOM 1635 N N . THR A 1 212 ? -6.648 39.415 -15.228 1.00 54.56 212 THR A N 1
ATOM 1636 C CA . THR A 1 212 ? -6.072 40.691 -14.753 1.00 54.56 212 THR A CA 1
ATOM 1637 C C . THR A 1 212 ? -6.067 41.792 -15.815 1.00 54.56 212 THR A C 1
ATOM 1639 O O . THR A 1 212 ? -5.967 42.975 -15.474 1.00 54.56 212 THR A O 1
ATOM 1642 N N . LEU A 1 213 ? -6.269 41.447 -17.090 1.00 52.00 213 LEU A N 1
ATOM 1643 C CA . LEU A 1 213 ? -6.477 42.412 -18.167 1.00 52.00 213 LEU A CA 1
ATOM 1644 C C . LEU A 1 213 ? -7.892 43.010 -18.085 1.00 52.00 213 LEU A C 1
ATOM 1646 O O . LEU A 1 213 ? -8.809 42.644 -18.817 1.00 52.00 213 LEU A O 1
ATOM 1650 N N . THR A 1 214 ? -8.068 43.997 -17.201 1.00 51.34 214 THR A N 1
ATOM 1651 C CA . THR A 1 214 ? -9.179 44.955 -17.333 1.00 51.34 214 THR A CA 1
ATOM 1652 C C . THR A 1 214 ? -9.026 45.622 -18.704 1.00 51.34 214 THR A C 1
ATOM 1654 O O . THR A 1 214 ? -7.908 46.040 -19.018 1.00 51.34 214 THR A O 1
ATOM 1657 N N . PRO A 1 215 ? -10.073 45.736 -19.546 1.00 50.62 215 PRO A N 1
ATOM 1658 C CA . PRO A 1 215 ? -9.919 46.332 -20.863 1.00 50.62 215 PRO A CA 1
ATOM 1659 C C . PRO A 1 215 ? -9.442 47.767 -20.676 1.00 50.62 215 PRO A C 1
ATOM 1661 O O . PRO A 1 215 ? -10.187 48.630 -20.205 1.00 50.62 215 PRO A O 1
ATOM 1664 N N . MET A 1 216 ? -8.183 48.020 -21.024 1.00 49.94 216 MET A N 1
ATOM 1665 C CA . MET A 1 216 ? -7.659 49.367 -21.122 1.00 49.94 216 MET A CA 1
ATOM 1666 C C . MET A 1 216 ? -8.435 50.021 -22.261 1.00 49.94 216 MET A C 1
ATOM 1668 O O . MET A 1 216 ? -8.156 49.786 -23.435 1.00 49.94 216 MET A O 1
ATOM 1672 N N . ARG A 1 217 ? -9.491 50.769 -21.913 1.00 50.81 217 ARG A N 1
ATOM 1673 C CA . ARG A 1 217 ? -10.194 51.637 -22.856 1.00 50.81 217 ARG A CA 1
ATOM 1674 C C . ARG A 1 217 ? -9.143 52.582 -23.418 1.00 50.81 217 ARG A C 1
ATOM 1676 O O . ARG A 1 217 ? -8.739 53.527 -22.748 1.00 50.81 217 ARG A O 1
ATOM 1683 N N . LEU A 1 218 ? -8.701 52.309 -24.639 1.00 52.06 218 LEU A N 1
ATOM 1684 C CA . LEU A 1 218 ? -8.006 53.280 -25.464 1.00 52.06 218 LEU A CA 1
ATOM 1685 C C . LEU A 1 218 ? -9.009 54.403 -25.746 1.00 52.06 218 LEU A C 1
ATOM 1687 O O . LEU A 1 218 ? -9.801 54.328 -26.682 1.00 52.06 218 LEU A O 1
ATOM 1691 N N . SER A 1 219 ? -9.036 55.418 -24.882 1.00 45.81 219 SER A N 1
ATOM 1692 C CA . SER A 1 219 ? -9.689 56.686 -25.187 1.00 45.81 219 SER A CA 1
ATOM 1693 C C . SER A 1 219 ? -8.857 57.378 -26.265 1.00 45.81 219 SER A C 1
ATOM 1695 O O . SER A 1 219 ? -7.798 57.943 -25.983 1.00 45.81 219 SER A O 1
ATOM 1697 N N . CYS A 1 220 ? -9.319 57.307 -27.511 1.00 52.22 220 CYS A N 1
ATOM 1698 C CA . CYS A 1 220 ? -8.877 58.205 -28.572 1.00 52.22 220 CYS A CA 1
ATOM 1699 C C . CYS A 1 220 ? -9.415 59.614 -28.279 1.00 52.22 220 CYS A C 1
ATOM 1701 O O . CYS A 1 220 ? -10.415 60.016 -28.856 1.00 52.22 220 CYS A O 1
ATOM 1703 N N . ASP A 1 221 ? -8.745 60.355 -27.397 1.00 50.56 221 ASP A N 1
ATOM 1704 C CA . ASP A 1 221 ? -9.000 61.783 -27.154 1.00 50.56 221 ASP A CA 1
ATOM 1705 C C . ASP A 1 221 ? -7.731 62.609 -27.422 1.00 50.56 221 ASP A C 1
ATOM 1707 O O . ASP A 1 221 ? -7.245 63.364 -26.582 1.00 50.56 221 ASP A O 1
ATOM 1711 N N . SER A 1 222 ? -7.159 62.469 -28.620 1.00 50.22 222 SER A N 1
ATOM 1712 C CA . SER A 1 222 ? -6.163 63.426 -29.115 1.00 50.22 222 SER A CA 1
ATOM 1713 C C . SER A 1 222 ? -6.459 63.806 -30.568 1.00 50.22 222 SER A C 1
ATOM 1715 O O . SER A 1 222 ? -6.353 62.952 -31.449 1.00 50.22 222 SER A O 1
ATOM 1717 N N . PRO A 1 223 ? -6.791 65.079 -30.862 1.00 50.28 223 PRO A N 1
ATOM 1718 C CA . PRO A 1 223 ? -7.069 65.556 -32.213 1.00 50.28 223 PRO A CA 1
ATOM 1719 C C . PRO A 1 223 ? -5.787 65.966 -32.953 1.00 50.28 223 PRO A C 1
ATOM 1721 O O . PRO A 1 223 ? -5.761 66.970 -33.664 1.00 50.28 223 PRO A O 1
ATOM 1724 N N . ARG A 1 224 ? -4.686 65.234 -32.773 1.00 48.00 224 ARG A N 1
ATOM 1725 C CA . ARG A 1 224 ? -3.461 65.456 -33.547 1.00 48.00 224 ARG A CA 1
ATOM 1726 C C . ARG A 1 224 ? -2.848 64.125 -33.918 1.00 48.00 224 ARG A C 1
ATOM 1728 O O . ARG A 1 224 ? -2.091 63.568 -33.132 1.00 48.00 224 ARG A O 1
ATOM 1735 N N . LEU A 1 225 ? -3.230 63.660 -35.104 1.00 42.94 225 LEU A N 1
ATOM 1736 C CA . LEU A 1 225 ? -2.403 63.041 -36.147 1.00 42.94 225 LEU A CA 1
ATOM 1737 C C . LEU A 1 225 ? -3.363 62.346 -37.128 1.00 42.94 225 LEU A C 1
ATOM 1739 O O . LEU A 1 225 ? -3.660 61.160 -37.004 1.00 42.94 225 LEU A O 1
ATOM 1743 N N . CYS A 1 226 ? -3.906 63.149 -38.047 1.00 43.53 226 CYS A N 1
ATOM 1744 C CA . CYS A 1 226 ? -4.079 62.729 -39.437 1.00 43.53 226 CYS A CA 1
ATOM 1745 C C . CYS A 1 226 ? -2.752 62.987 -40.153 1.00 43.53 226 CYS A C 1
ATOM 1747 O O . CYS A 1 226 ? -2.101 63.996 -39.784 1.00 43.53 226 CYS A O 1
#

Sequence (226 aa):
MLKKFLLVIFSGLWCVTLVLAQRSANAQQDDLAVYKSNSCVSCHSQLAEPVRVSNKYLEWQFSKHREKGVSCDKCHGGNSTAADKQKAHTGVQKASVRESRLYAFNQPETCNTCHKSIVNSFVQSDHYKKLRAVGLGPTCNTCHAHMATKVLYSASEASDLCAQCHNAINFLPPRPEIPAQAEDVILAFQRANNVINWAKLLIAEDDATVLTLTPMRLSCDSPRLC

Foldseek 3Di:
DVVVVVVVVVVVVVVVVVVVVVVVVVVLVVLCPLLPQFLLLVVLCPDPPPVVSVVLSVLLSLAPCSVVSNDPCLQQNADRRDNDPCRRCVNRDDLCDPSTCNPQLNVLVSCCVPVVVVSVVVCVDPQVVCCVPPVPHDGPCLQCPRSNSDDPQALLSNLVSVCVQQVDPPHDPHDNVVSVVSSVVSVVVVVVVVVVVVVVVVVVVVVVVVVPCPPPPPPPPDPDDD

Secondary structure (DSSP, 8-state):
-HHHHHHHHHHHHHHHHHHHHHHHHHHHHHTTGGGTT-HHHHHHTT--SSHHHHHHHHHHHTSHHHHTT--HHHHH-S-TT--SHHHHTTT---TTSTTSTTSTTTHHHHHHTT-HHHHHHHTTSHHHHHHHHHS-S--HHHHS-GGG-----SHHHHHHHHHHHHT-TTTS---THHHHHHHHHHHHHHHHHHHHHHHHHHHHHHHHHHHH--------------

Solvent-accessible surface area (backbone atoms only — not comparable to full-atom values): 12767 Å² total; per-residue (Å²): 115,70,71,63,54,53,53,52,51,55,50,51,53,52,52,52,52,51,53,53,52,52,51,54,54,50,57,63,56,60,73,44,54,91,39,65,76,27,38,58,54,58,53,44,74,71,37,71,70,60,57,74,58,27,52,51,43,53,42,30,70,68,8,63,44,44,78,68,73,52,55,68,45,76,57,49,44,36,33,40,77,36,85,50,67,69,60,21,45,47,79,50,52,59,50,88,37,86,86,11,45,57,8,76,89,37,31,56,64,51,46,35,78,77,42,44,72,61,36,62,54,45,68,72,31,68,46,39,50,34,26,72,74,73,67,56,46,70,45,76,50,69,77,33,40,72,61,41,54,49,76,82,79,52,31,63,62,49,15,56,57,41,27,68,49,30,54,23,94,82,84,40,76,72,36,64,65,56,19,53,52,49,20,53,52,42,48,50,51,51,53,52,50,49,54,52,51,52,52,52,52,53,52,52,51,50,57,54,49,62,73,65,59,67,83,78,76,81,76,90,82,69,100,77,82,132

pLDDT: mean 83.1, std 16.03, range [42.94, 97.5]

Radius of gyration: 27.58 Å; Cα contacts (8 Å, |Δi|>4): 203; chains: 1; bounding box: 42×87×80 Å

Mean predicted aligned error: 11.48 Å